Protein AF-A0A927B9T6-F1 (afdb_monomer_lite)

pLDDT: mean 85.27, std 19.71, range [35.78, 98.62]

Radius of gyration: 19.84 Å; chains: 1; bounding box: 40×40×75 Å

Organism: NCBI:txid2771359

Foldseek 3Di:
DDDDPPDPVVVVVPQPPVNVVLVVLLVVLVVCVVVCLPPCCVVPVNPPPDDFDWAKFWFDPPFDPVLVVVLCVVQVWDWDDKDDSDPPDPWIWTWTAHPVRQKIKIWICHPSLNTTMIIITGPCRVVVVVSCCVRTPTDDLVRLLVQCVPDDDLVSNLNSLLSLLRNPLADDPSSVVSLVVQCPDPDLSSVQSSLVSCLSNVYVVSLVVLVCQLVPPPDNVSNVSSVVSNVSVVVVVD

Structure (mmCIF, N/CA/C/O backbone):
data_AF-A0A927B9T6-F1
#
_entry.id   AF-A0A927B9T6-F1
#
loop_
_atom_site.group_PDB
_atom_site.id
_atom_site.type_symbol
_atom_site.label_atom_id
_atom_site.label_alt_id
_atom_site.label_comp_id
_atom_site.label_asym_id
_atom_site.label_entity_id
_atom_site.label_seq_id
_atom_site.pdbx_PDB_ins_code
_atom_site.Cartn_x
_atom_site.Cartn_y
_atom_site.Cartn_z
_atom_site.occupancy
_atom_site.B_iso_or_equiv
_atom_site.auth_seq_id
_atom_site.auth_comp_id
_atom_site.auth_asym_id
_atom_site.auth_atom_id
_atom_site.pdbx_PDB_model_num
ATOM 1 N N . MET A 1 1 ? 12.227 -11.970 -51.506 1.00 46.97 1 MET A N 1
ATOM 2 C CA . MET A 1 1 ? 11.040 -11.317 -50.922 1.00 46.97 1 MET A CA 1
ATOM 3 C C . MET A 1 1 ? 11.343 -11.113 -49.453 1.00 46.97 1 MET A C 1
ATOM 5 O O . MET A 1 1 ? 11.317 -12.070 -48.696 1.00 46.97 1 MET A O 1
ATOM 9 N N . THR A 1 2 ? 11.798 -9.917 -49.101 1.00 42.06 2 THR A N 1
ATOM 10 C CA . THR A 1 2 ? 11.974 -9.474 -47.713 1.00 42.06 2 THR A CA 1
ATOM 11 C C . THR A 1 2 ? 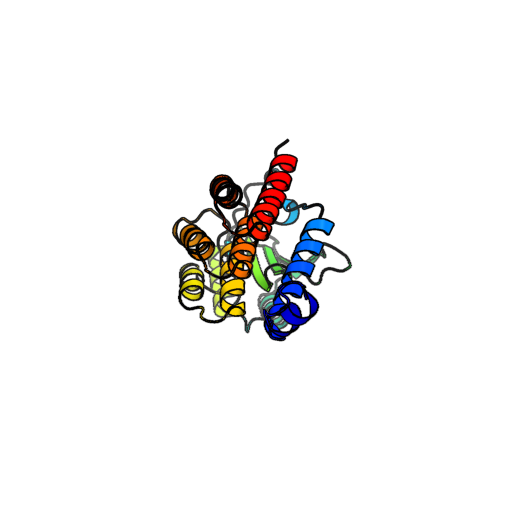10.592 -9.150 -47.141 1.00 42.06 2 THR A C 1
ATOM 13 O O . THR A 1 2 ? 9.824 -8.502 -47.854 1.00 42.06 2 THR A O 1
ATOM 16 N N . PRO A 1 3 ? 10.235 -9.615 -45.930 1.00 46.38 3 PRO A N 1
ATOM 17 C CA . PRO A 1 3 ? 8.977 -9.229 -45.307 1.00 46.38 3 PRO A CA 1
ATOM 18 C C . PRO A 1 3 ? 9.011 -7.734 -44.998 1.00 46.38 3 PRO A C 1
ATOM 20 O O . PRO A 1 3 ? 10.027 -7.214 -44.535 1.00 46.38 3 PRO A O 1
ATOM 23 N N . ASP A 1 4 ? 7.902 -7.075 -45.302 1.00 48.81 4 ASP A N 1
ATOM 24 C CA . ASP A 1 4 ? 7.650 -5.663 -45.054 1.00 48.81 4 ASP A CA 1
ATOM 25 C C . ASP A 1 4 ? 7.606 -5.431 -43.532 1.00 48.81 4 ASP A C 1
ATOM 27 O O . ASP A 1 4 ? 6.761 -6.002 -42.844 1.00 48.81 4 ASP A O 1
ATOM 31 N N . GLN A 1 5 ? 8.575 -4.690 -42.980 1.00 48.94 5 GLN A N 1
ATOM 32 C CA . GLN A 1 5 ? 8.746 -4.519 -41.526 1.00 48.94 5 GLN A CA 1
ATOM 33 C C . GLN A 1 5 ? 7.932 -3.357 -40.930 1.00 48.94 5 GLN A C 1
ATOM 35 O O . GLN A 1 5 ? 8.015 -3.126 -39.727 1.00 48.94 5 GLN A O 1
ATOM 40 N N . ASP A 1 6 ? 7.102 -2.677 -41.723 1.00 50.59 6 ASP A N 1
ATOM 41 C CA . ASP A 1 6 ? 6.426 -1.434 -41.322 1.00 50.59 6 ASP A CA 1
ATOM 42 C C . ASP A 1 6 ? 4.897 -1.562 -41.175 1.00 50.59 6 ASP A C 1
ATOM 44 O O . ASP A 1 6 ? 4.170 -0.584 -41.354 1.00 50.59 6 ASP A O 1
ATOM 48 N N . ASN A 1 7 ? 4.370 -2.742 -40.816 1.00 55.31 7 ASN A N 1
ATOM 49 C CA . ASN A 1 7 ? 2.942 -2.892 -40.507 1.00 55.31 7 ASN A CA 1
ATOM 50 C C . ASN A 1 7 ? 2.655 -2.933 -38.985 1.00 55.31 7 ASN A C 1
ATOM 52 O O . ASN A 1 7 ? 2.599 -4.016 -38.393 1.00 55.31 7 ASN A O 1
ATOM 56 N N . PRO A 1 8 ? 2.397 -1.783 -38.329 1.00 50.09 8 PRO A N 1
ATOM 57 C CA . PRO A 1 8 ? 2.064 -1.727 -36.902 1.00 50.09 8 PRO A CA 1
ATOM 58 C C . PRO A 1 8 ? 0.759 -2.454 -36.528 1.00 50.09 8 PRO A C 1
ATOM 60 O O . PRO A 1 8 ? 0.539 -2.730 -35.350 1.00 50.09 8 PRO A O 1
ATOM 63 N N . SER A 1 9 ? -0.091 -2.820 -37.498 1.00 51.53 9 SER A N 1
ATOM 64 C CA . SER A 1 9 ? -1.321 -3.582 -37.228 1.00 51.53 9 SER A CA 1
ATOM 65 C C . SER A 1 9 ? -1.087 -5.079 -36.977 1.00 51.53 9 SER A C 1
ATOM 67 O O . SER A 1 9 ? -1.881 -5.699 -36.273 1.00 51.53 9 SER A O 1
ATOM 69 N N . GLU A 1 10 ? 0.026 -5.656 -37.450 1.00 45.62 10 GLU A N 1
ATOM 70 C CA . GLU A 1 10 ? 0.377 -7.061 -37.175 1.00 45.62 10 GLU A CA 1
ATOM 71 C C . GLU A 1 10 ? 1.095 -7.242 -35.830 1.00 45.62 10 GLU A C 1
ATOM 73 O O . GLU A 1 10 ? 0.925 -8.272 -35.178 1.00 45.62 10 GLU A O 1
ATOM 78 N N . GLN A 1 11 ? 1.825 -6.230 -35.346 1.00 49.50 11 GLN A N 1
ATOM 79 C CA . GLN A 1 11 ? 2.469 -6.288 -34.025 1.00 49.50 11 GLN A CA 1
ATOM 80 C C . GLN A 1 11 ? 1.452 -6.243 -32.870 1.00 49.50 11 GLN A C 1
ATOM 82 O O . GLN A 1 11 ? 1.693 -6.826 -31.814 1.00 49.50 11 GLN A O 1
ATOM 87 N N . ALA A 1 12 ? 0.278 -5.639 -33.085 1.00 48.16 12 ALA A N 1
ATOM 88 C CA . ALA A 1 12 ? -0.818 -5.632 -32.114 1.00 48.16 12 ALA A CA 1
ATOM 89 C C . ALA A 1 12 ? -1.500 -7.008 -31.945 1.00 48.16 12 ALA A C 1
ATOM 91 O O . ALA A 1 12 ? -2.113 -7.260 -30.913 1.00 48.16 12 ALA A O 1
ATOM 92 N N . SER A 1 13 ? -1.366 -7.918 -32.919 1.00 48.66 13 SER A N 1
ATOM 93 C CA . SER A 1 13 ? -1.982 -9.256 -32.886 1.00 48.66 13 SER A CA 1
ATOM 94 C C . SER A 1 13 ? -1.212 -10.281 -32.035 1.00 48.66 13 SER A C 1
ATOM 96 O O . SER A 1 13 ? -1.707 -11.391 -31.838 1.00 48.66 13 SER A O 1
ATOM 98 N N . LEU A 1 14 ? -0.006 -9.949 -31.559 1.00 47.56 14 LEU A N 1
ATOM 99 C CA . LEU A 1 14 ? 0.854 -10.849 -30.771 1.00 47.56 14 LEU A CA 1
ATOM 100 C C . LEU A 1 14 ? 0.797 -10.594 -29.260 1.00 47.56 14 LEU A C 1
ATOM 102 O O . LEU A 1 14 ? 1.370 -11.358 -28.484 1.00 47.56 14 LEU A O 1
ATOM 106 N N . LEU A 1 15 ? 0.098 -9.546 -28.829 1.00 49.38 15 LEU A N 1
ATOM 107 C CA . LEU A 1 15 ? -0.173 -9.304 -27.420 1.00 49.38 15 LEU A CA 1
ATOM 108 C C . LEU A 1 15 ? -1.454 -10.063 -27.066 1.00 49.38 15 LEU A C 1
ATOM 110 O O . LEU A 1 15 ? -2.537 -9.710 -27.527 1.00 49.38 15 LEU A O 1
ATOM 114 N N . GLY A 1 16 ? -1.323 -11.144 -26.291 1.00 66.00 16 GLY A N 1
ATOM 115 C CA . GLY A 1 16 ? -2.477 -11.879 -25.767 1.00 66.00 16 GLY A CA 1
ATOM 116 C C . GLY A 1 16 ? -3.446 -10.942 -25.038 1.00 66.00 16 GLY A C 1
ATOM 117 O O . GLY A 1 16 ? -3.040 -9.885 -24.549 1.00 66.00 16 GLY A O 1
ATOM 118 N N . SER A 1 17 ? -4.723 -11.328 -24.954 1.00 63.56 17 SER A N 1
ATOM 119 C CA . SER A 1 17 ? -5.794 -10.569 -24.279 1.00 63.56 17 SER A CA 1
ATOM 120 C C . SER A 1 17 ? -5.387 -10.022 -22.906 1.00 63.56 17 SER A C 1
ATOM 122 O O . SER A 1 17 ? -5.792 -8.925 -22.526 1.00 63.56 17 SER A O 1
ATOM 124 N N . ASP A 1 18 ? -4.527 -10.752 -22.204 1.00 56.94 18 ASP A N 1
ATOM 125 C CA . ASP A 1 18 ? -4.072 -10.431 -20.855 1.00 56.94 18 ASP A CA 1
ATOM 126 C C . ASP A 1 18 ? -3.093 -9.246 -20.843 1.00 56.94 18 ASP A C 1
ATOM 128 O O . ASP A 1 18 ? -3.179 -8.373 -19.983 1.00 56.94 18 ASP A O 1
ATOM 132 N N . ALA A 1 19 ? -2.226 -9.127 -21.854 1.00 55.94 19 ALA A N 1
ATOM 133 C CA . ALA A 1 19 ? -1.296 -8.002 -21.973 1.00 55.94 19 ALA A CA 1
ATOM 134 C C . ALA A 1 19 ? -2.026 -6.679 -22.263 1.00 55.94 19 ALA A C 1
ATOM 136 O O . ALA A 1 19 ? -1.637 -5.628 -21.752 1.00 55.94 19 ALA A O 1
ATOM 137 N N . LEU A 1 20 ? -3.112 -6.732 -23.042 1.00 62.06 20 LEU A N 1
ATOM 138 C CA . LEU A 1 20 ? -3.980 -5.582 -23.307 1.00 62.06 20 LEU A CA 1
ATOM 139 C C . LEU A 1 20 ? -4.732 -5.136 -22.047 1.00 62.06 20 LEU A C 1
ATOM 141 O O . LEU A 1 20 ? -4.758 -3.942 -21.759 1.00 62.06 20 LEU A O 1
ATOM 145 N N . ALA A 1 21 ? -5.270 -6.074 -21.262 1.00 63.19 21 ALA A N 1
ATOM 146 C CA . ALA A 1 21 ? -5.943 -5.762 -20.001 1.00 63.19 21 ALA A CA 1
ATOM 147 C C . ALA A 1 21 ? -4.984 -5.141 -18.969 1.00 63.19 21 ALA A C 1
ATOM 149 O O . ALA A 1 21 ? -5.335 -4.177 -18.288 1.00 63.19 21 ALA A O 1
ATOM 150 N N . VAL A 1 22 ? -3.749 -5.643 -18.881 1.00 57.53 22 VAL A N 1
ATOM 151 C CA . VAL A 1 22 ? -2.689 -5.060 -18.043 1.00 57.53 22 VAL A CA 1
ATOM 152 C C . VAL A 1 22 ? -2.320 -3.658 -18.522 1.00 57.53 22 VAL A C 1
ATOM 154 O O . VAL A 1 22 ? -2.226 -2.732 -17.718 1.00 57.53 22 VAL A O 1
ATOM 157 N N . GLN A 1 23 ? -2.138 -3.469 -19.830 1.00 60.81 23 GLN A N 1
ATOM 158 C CA . GLN A 1 23 ? -1.833 -2.159 -20.395 1.00 60.81 23 GLN A CA 1
ATOM 159 C C . GLN A 1 23 ? -2.968 -1.162 -20.140 1.00 60.81 23 GLN A C 1
ATOM 161 O O . GLN A 1 23 ? -2.690 -0.017 -19.798 1.00 60.81 23 GLN A O 1
ATOM 166 N N . GLU A 1 24 ? -4.227 -1.581 -20.245 1.00 66.06 24 GLU A N 1
ATOM 167 C CA . GLU A 1 24 ? -5.389 -0.754 -19.925 1.00 66.06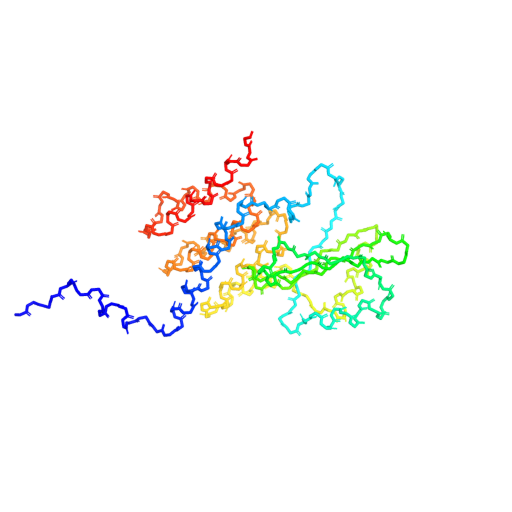 24 GLU A CA 1
ATOM 168 C C . GLU A 1 24 ? -5.456 -0.422 -18.428 1.00 66.06 24 GLU A C 1
ATOM 170 O O . GLU A 1 24 ? -5.638 0.741 -18.081 1.00 66.06 24 GLU A O 1
ATOM 175 N N . LYS A 1 25 ? -5.210 -1.387 -17.528 1.00 62.25 25 LYS A N 1
ATOM 176 C CA . LYS A 1 25 ? -5.080 -1.127 -16.080 1.00 62.25 25 LYS A CA 1
ATOM 177 C C . LYS A 1 25 ? -3.973 -0.110 -15.792 1.00 62.25 25 LYS A C 1
ATOM 179 O O . LYS A 1 25 ? -4.194 0.817 -15.019 1.00 62.25 25 LYS A O 1
ATOM 184 N N . LEU A 1 26 ? -2.814 -0.237 -16.441 1.00 54.50 26 LEU A N 1
ATOM 185 C CA . LEU A 1 26 ? -1.701 0.703 -16.300 1.00 54.50 26 LEU A CA 1
ATOM 186 C C . LEU A 1 26 ? -2.035 2.079 -16.886 1.00 54.50 26 LEU A C 1
ATOM 188 O O . LEU A 1 26 ? -1.707 3.082 -16.270 1.00 54.50 26 LEU A O 1
ATOM 192 N N . GLN A 1 27 ? -2.709 2.161 -18.036 1.00 63.12 27 GLN A N 1
ATOM 193 C CA . GLN A 1 27 ? -3.146 3.436 -18.619 1.00 63.12 27 GLN A CA 1
ATOM 194 C C . GLN A 1 27 ? -4.231 4.108 -17.777 1.00 63.12 27 GLN A C 1
ATOM 196 O O . GLN A 1 27 ? -4.164 5.314 -17.565 1.00 63.12 27 GLN A O 1
ATOM 201 N N . ASN A 1 28 ? -5.175 3.344 -17.231 1.00 61.91 28 ASN A N 1
ATOM 202 C CA . ASN A 1 28 ? -6.171 3.845 -16.289 1.00 61.91 28 ASN A CA 1
ATOM 203 C C . ASN A 1 28 ? -5.502 4.318 -15.002 1.00 61.91 28 ASN A C 1
ATOM 205 O O . ASN A 1 28 ? -5.816 5.401 -14.524 1.00 61.91 28 ASN A O 1
ATOM 209 N N . ALA A 1 29 ? -4.521 3.580 -14.481 1.00 54.78 29 ALA A N 1
ATOM 210 C CA . ALA A 1 29 ? -3.741 4.029 -13.339 1.00 54.78 29 ALA A CA 1
ATOM 211 C C . ALA A 1 29 ? -2.954 5.309 -13.664 1.00 54.78 29 ALA A C 1
ATOM 213 O O . ALA A 1 29 ? -2.988 6.256 -12.888 1.00 54.78 29 ALA A O 1
ATOM 214 N N . LEU A 1 30 ? -2.317 5.397 -14.837 1.00 53.38 30 LEU A N 1
ATOM 215 C CA . LEU A 1 30 ? -1.630 6.598 -15.323 1.00 53.38 30 LEU A CA 1
ATOM 216 C C . LEU A 1 30 ? -2.573 7.793 -15.461 1.00 53.38 30 LEU A C 1
ATOM 218 O O . LEU A 1 30 ? -2.193 8.912 -15.123 1.00 53.38 30 LEU A O 1
ATOM 222 N N . GLN A 1 31 ? -3.782 7.569 -15.969 1.00 55.22 31 GLN A N 1
ATOM 223 C CA . GLN A 1 31 ? -4.798 8.598 -16.123 1.00 55.22 31 GLN A CA 1
ATOM 224 C C . GLN A 1 31 ? -5.312 9.051 -14.755 1.00 55.22 31 GLN A C 1
ATOM 226 O O . GLN A 1 31 ? -5.326 10.247 -14.501 1.00 55.22 31 GLN A O 1
ATOM 231 N N . VAL A 1 32 ? -5.565 8.122 -13.827 1.00 54.00 32 VAL A N 1
ATOM 232 C CA . VAL A 1 32 ? -5.850 8.426 -12.417 1.00 54.00 32 VAL A CA 1
ATOM 233 C C . VAL A 1 32 ? -4.716 9.245 -11.801 1.00 54.00 32 VAL A C 1
ATOM 235 O O . VAL A 1 32 ? -4.993 10.243 -11.153 1.00 54.00 32 VAL A O 1
ATOM 238 N N . PHE A 1 33 ? -3.448 8.905 -12.051 1.00 50.75 33 PHE A N 1
ATOM 239 C CA . PHE A 1 33 ? -2.289 9.674 -11.580 1.00 50.75 33 PHE A CA 1
ATOM 240 C C . PHE A 1 33 ? -2.215 11.088 -12.181 1.00 50.75 33 PHE A C 1
ATOM 242 O O . PHE A 1 33 ? -1.862 12.033 -11.475 1.00 50.75 33 PHE A O 1
ATOM 249 N N . LYS A 1 34 ? -2.544 11.253 -13.468 1.00 50.78 34 LYS A N 1
ATOM 250 C CA . LYS A 1 34 ? -2.592 12.561 -14.144 1.00 50.78 34 LYS A CA 1
ATOM 251 C C . LYS A 1 34 ? -3.753 13.418 -13.633 1.00 50.78 34 LYS A C 1
ATOM 253 O O . LYS A 1 34 ? -3.537 14.580 -13.290 1.00 50.78 34 LYS A O 1
ATOM 258 N N . ASP A 1 35 ? -4.944 12.834 -13.535 1.00 47.75 35 ASP A N 1
ATOM 259 C CA . ASP A 1 35 ? -6.169 13.481 -13.049 1.00 47.75 35 ASP A CA 1
ATOM 260 C C . ASP A 1 35 ? -6.089 13.793 -11.551 1.00 47.75 35 ASP A C 1
ATOM 262 O O . ASP A 1 35 ? -6.706 14.739 -11.065 1.00 47.75 35 ASP A O 1
ATOM 266 N N . TRP A 1 36 ? -5.248 13.060 -10.821 1.00 47.50 36 TRP A N 1
ATOM 267 C CA . TRP A 1 36 ? -4.988 13.271 -9.403 1.00 47.50 36 TRP A CA 1
ATOM 268 C C . TRP A 1 36 ? -4.269 14.572 -9.050 1.00 47.50 36 TRP A C 1
ATOM 270 O O . TRP A 1 36 ? -4.213 14.878 -7.856 1.00 47.50 36 TRP A O 1
ATOM 280 N N . GLY A 1 37 ? -3.682 15.320 -10.000 1.00 41.16 37 GLY A N 1
ATOM 281 C CA . GLY A 1 37 ? -2.930 16.552 -9.688 1.00 41.16 37 GLY A CA 1
ATOM 282 C C . GLY A 1 37 ? -1.984 16.374 -8.489 1.00 41.16 37 GLY A C 1
ATOM 283 O O . GLY A 1 37 ? -1.925 17.224 -7.605 1.00 41.16 37 GLY A O 1
ATOM 284 N N . VAL A 1 38 ? -1.365 15.189 -8.413 1.00 42.88 38 VAL A N 1
ATOM 285 C CA . VAL A 1 38 ? -1.240 14.353 -7.209 1.00 42.88 38 VAL A CA 1
ATOM 286 C C . VAL A 1 38 ? -1.191 15.144 -5.893 1.00 42.88 38 VAL A C 1
ATOM 288 O O . VAL A 1 38 ? -0.178 15.760 -5.556 1.00 42.88 38 VAL A O 1
ATOM 291 N N . ASN A 1 39 ? -2.245 15.024 -5.084 1.00 36.62 39 ASN A N 1
ATOM 292 C CA . ASN A 1 39 ? -2.274 15.417 -3.675 1.00 36.62 39 ASN A CA 1
ATOM 293 C C . ASN A 1 39 ? -2.113 14.167 -2.778 1.00 36.62 39 ASN A C 1
ATOM 295 O O . ASN A 1 39 ? -3.067 13.702 -2.159 1.00 36.62 39 ASN A O 1
ATOM 299 N N . THR A 1 40 ? -0.904 13.588 -2.671 1.00 40.31 40 THR A N 1
ATOM 300 C CA . THR A 1 40 ? -0.641 12.498 -1.696 1.00 40.31 40 THR A CA 1
ATOM 301 C C . THR A 1 40 ? -0.655 12.996 -0.247 1.00 40.31 40 THR A C 1
ATOM 303 O O . THR A 1 40 ? -0.474 12.194 0.667 1.00 40.31 40 THR A O 1
ATOM 306 N N . ALA A 1 41 ? -0.892 14.292 -0.001 1.00 37.47 41 ALA A N 1
ATOM 307 C CA . ALA A 1 41 ? -1.072 14.830 1.346 1.00 37.47 41 ALA A CA 1
ATOM 308 C C . ALA A 1 41 ? -2.300 14.245 2.069 1.00 37.47 41 ALA A C 1
ATOM 310 O O . ALA A 1 41 ? -2.443 14.443 3.271 1.00 37.47 41 ALA A O 1
ATOM 311 N N . HIS A 1 42 ? -3.177 13.520 1.364 1.00 42.38 42 HIS A N 1
ATOM 312 C CA . HIS A 1 42 ? -4.279 12.799 1.998 1.00 42.38 42 HIS A CA 1
ATOM 313 C C . HIS A 1 42 ? -3.880 11.449 2.603 1.00 42.38 42 HIS A C 1
ATOM 315 O O . HIS A 1 42 ? -4.595 10.980 3.480 1.00 42.38 42 HIS A O 1
ATOM 321 N N . PHE A 1 43 ? -2.750 10.847 2.204 1.00 46.12 43 PHE A N 1
ATOM 322 C CA . PHE A 1 43 ? -2.288 9.581 2.796 1.00 46.12 43 PHE A CA 1
ATOM 323 C C . PHE A 1 43 ? -0.873 9.630 3.391 1.00 46.12 43 PHE A C 1
ATOM 325 O O . PHE A 1 43 ? -0.503 8.776 4.194 1.00 46.12 43 PHE A O 1
ATOM 332 N N . GLN A 1 44 ? -0.084 10.665 3.095 1.00 43.28 44 GLN A N 1
ATOM 333 C CA . GLN A 1 44 ? 0.962 11.040 4.036 1.00 43.28 44 GLN A CA 1
ATOM 334 C C . GLN A 1 44 ? 0.264 11.676 5.241 1.00 43.28 44 GLN A C 1
ATOM 336 O O . GLN A 1 44 ? -0.401 12.696 5.046 1.00 43.28 44 GLN A O 1
ATOM 341 N N . PRO A 1 45 ? 0.363 11.105 6.460 1.00 41.84 45 PRO A N 1
ATOM 342 C CA . PRO A 1 45 ? -0.152 11.772 7.647 1.00 41.84 45 PRO A CA 1
ATOM 343 C C . PRO A 1 45 ? 0.383 13.200 7.630 1.00 41.84 45 PRO A C 1
ATOM 345 O O . PRO A 1 45 ? 1.595 13.406 7.572 1.00 41.84 45 PRO A O 1
ATOM 348 N N . ASN A 1 46 ? -0.527 14.174 7.561 1.00 38.00 46 ASN A N 1
ATOM 349 C CA . ASN A 1 46 ? -0.170 15.572 7.378 1.00 38.00 46 ASN A CA 1
ATOM 350 C C . ASN A 1 46 ? 0.885 15.947 8.437 1.00 38.00 46 ASN A C 1
ATOM 352 O O . ASN A 1 46 ? 0.567 15.936 9.630 1.00 38.00 46 ASN A O 1
ATOM 356 N N . PRO A 1 47 ? 2.126 16.295 8.045 1.00 38.22 47 PRO A N 1
ATOM 357 C CA . PRO A 1 47 ? 3.215 16.506 8.997 1.00 38.22 47 PRO A CA 1
ATOM 358 C C . PRO A 1 47 ? 2.945 17.682 9.948 1.00 38.22 47 PRO A C 1
ATOM 360 O O . PRO A 1 47 ? 3.605 17.811 10.978 1.00 38.22 47 PRO A O 1
ATOM 363 N N . LYS A 1 48 ? 1.959 18.537 9.633 1.00 35.78 48 LYS A N 1
ATOM 364 C CA . LYS A 1 48 ? 1.544 19.675 10.465 1.00 35.78 48 LYS A CA 1
ATOM 365 C C . LYS A 1 48 ? 0.507 19.317 11.533 1.00 35.78 48 LYS A C 1
ATOM 367 O O . LYS A 1 48 ? 0.332 20.091 12.471 1.00 35.78 48 LYS A O 1
ATOM 372 N N . THR A 1 49 ? -0.151 18.162 11.451 1.00 39.12 49 THR A N 1
ATOM 373 C CA . THR A 1 49 ? -1.072 17.682 12.488 1.00 39.12 49 THR A CA 1
ATOM 374 C C . THR A 1 49 ? -0.439 16.500 13.206 1.00 39.12 49 THR A C 1
ATOM 376 O O . THR A 1 49 ? -0.639 15.373 12.788 1.00 39.12 49 THR A O 1
ATOM 379 N N . SER A 1 50 ? 0.314 16.778 14.279 1.00 38.53 50 SER A N 1
ATOM 380 C CA . SER A 1 50 ? 0.620 15.853 15.385 1.00 38.53 50 SER A CA 1
ATOM 381 C C . SER A 1 50 ? 1.062 14.430 14.997 1.00 38.53 50 SER A C 1
ATOM 383 O O . SER A 1 50 ? 0.217 13.635 14.618 1.00 38.53 50 SER A O 1
ATOM 385 N N . LYS A 1 51 ? 2.343 14.101 15.239 1.00 46.81 51 LYS A N 1
ATOM 386 C CA . LYS A 1 51 ? 2.949 12.883 15.860 1.00 46.81 51 LYS A CA 1
ATOM 387 C C . LYS A 1 51 ? 2.091 11.637 16.228 1.00 46.81 51 LYS A C 1
ATOM 389 O O . LYS A 1 51 ? 2.491 10.870 17.098 1.00 46.81 51 LYS A O 1
ATOM 394 N N . ALA A 1 52 ? 0.936 11.386 15.636 1.00 53.94 52 ALA A N 1
ATOM 395 C CA . ALA A 1 52 ? 0.145 10.198 15.883 1.00 53.94 52 ALA A CA 1
ATOM 396 C C . ALA A 1 52 ? 0.797 9.067 15.091 1.00 53.94 52 ALA A C 1
ATOM 398 O O . ALA A 1 52 ? 0.521 8.876 13.909 1.00 53.94 52 ALA A O 1
ATOM 399 N N . SER A 1 53 ? 1.724 8.374 15.750 1.00 82.81 53 SER A N 1
ATOM 400 C CA . SER A 1 53 ? 2.208 7.070 15.319 1.00 82.81 53 SER A CA 1
ATOM 401 C C . SER A 1 53 ? 1.006 6.153 15.106 1.00 82.81 53 SER A C 1
ATOM 403 O O . SER A 1 53 ? 0.117 6.082 15.962 1.00 82.81 53 SER A O 1
ATOM 405 N N . GLY A 1 54 ? 0.972 5.480 13.967 1.00 92.12 54 GLY A N 1
ATOM 406 C CA . GLY A 1 54 ? -0.004 4.448 13.678 1.00 92.12 54 GLY A CA 1
ATOM 407 C C . GLY A 1 54 ? 0.652 3.343 12.873 1.00 92.12 54 GLY A C 1
ATOM 408 O O . GLY A 1 54 ? 1.687 3.576 12.250 1.00 92.12 54 GLY A O 1
ATOM 409 N N . GLU A 1 55 ? 0.028 2.178 12.894 1.00 95.75 55 GLU A N 1
ATOM 410 C CA . GLU A 1 55 ? 0.492 0.982 12.199 1.00 95.75 55 GLU A CA 1
ATOM 411 C C . GLU A 1 55 ? -0.429 0.687 11.019 1.00 95.75 55 GLU A C 1
ATOM 413 O O . GLU A 1 55 ? -1.634 0.966 11.070 1.00 95.75 55 GLU A O 1
ATOM 418 N N . ILE A 1 56 ? 0.158 0.160 9.946 1.00 97.06 56 ILE A N 1
ATOM 419 C CA . ILE A 1 56 ? -0.575 -0.316 8.775 1.00 97.06 56 ILE A CA 1
ATOM 420 C C . ILE A 1 56 ? -0.707 -1.832 8.879 1.00 97.06 56 ILE A C 1
ATOM 422 O O . ILE A 1 56 ? 0.274 -2.514 9.152 1.00 97.06 56 ILE A O 1
ATOM 426 N N . LEU A 1 57 ? -1.912 -2.343 8.635 1.00 98.12 57 LEU A N 1
ATOM 427 C CA . LEU A 1 57 ? -2.175 -3.770 8.463 1.00 98.12 57 LEU A CA 1
ATOM 428 C C . LEU A 1 57 ? -2.683 -4.006 7.046 1.00 98.12 57 LEU A C 1
ATOM 430 O O . LEU A 1 57 ? -3.773 -3.540 6.711 1.00 98.12 57 LEU A O 1
ATOM 434 N N . VAL A 1 58 ? -1.909 -4.709 6.222 1.00 98.25 58 VAL A N 1
ATOM 435 C CA . VAL A 1 58 ? -2.352 -5.123 4.885 1.00 98.25 58 VAL A CA 1
ATOM 436 C C . VAL A 1 58 ? -3.210 -6.367 5.045 1.00 98.25 58 VAL A C 1
ATOM 438 O O . VAL A 1 58 ? -2.715 -7.388 5.506 1.00 98.25 58 VAL A O 1
ATOM 441 N N . LEU A 1 59 ? -4.493 -6.274 4.708 1.00 98.44 59 LEU A N 1
ATOM 442 C CA . LEU A 1 59 ? -5.418 -7.390 4.877 1.00 98.44 59 LEU A CA 1
ATOM 443 C C . LEU A 1 59 ? -5.149 -8.470 3.824 1.00 98.44 59 LEU A C 1
ATOM 445 O O . LEU A 1 59 ? -4.724 -8.164 2.704 1.00 98.44 59 LEU A O 1
ATOM 449 N N . GLU A 1 60 ? -5.406 -9.723 4.190 1.00 98.00 60 GLU A N 1
ATOM 450 C CA . GLU A 1 60 ? -5.378 -10.834 3.239 1.00 98.00 60 GLU A CA 1
ATOM 451 C C . GLU A 1 60 ? -6.461 -10.673 2.158 1.00 98.00 60 GLU A C 1
ATOM 453 O O . GLU A 1 60 ? -7.458 -9.972 2.338 1.00 98.00 60 GLU A O 1
ATOM 458 N N . GLU A 1 61 ? -6.245 -11.294 0.996 1.00 95.38 61 GLU A N 1
ATOM 459 C CA . GLU A 1 61 ? -7.085 -11.109 -0.200 1.00 95.38 61 GLU A CA 1
ATOM 460 C C . GLU A 1 61 ? -8.546 -11.542 -0.027 1.00 95.38 61 GLU A C 1
ATOM 462 O O . GLU A 1 61 ? -9.428 -11.026 -0.716 1.00 95.38 61 GLU A O 1
ATOM 467 N N . ASP A 1 62 ? -8.807 -12.493 0.865 1.00 96.69 62 ASP A N 1
ATOM 468 C CA . ASP A 1 62 ? -10.145 -12.998 1.163 1.00 96.69 62 ASP A CA 1
ATOM 469 C C . ASP A 1 62 ? -10.896 -12.137 2.191 1.00 96.69 62 ASP A C 1
ATOM 471 O O . ASP A 1 62 ? -12.089 -12.354 2.413 1.00 96.69 62 ASP A O 1
ATOM 475 N N . ILE A 1 63 ? -10.237 -11.130 2.776 1.00 97.81 63 ILE A N 1
ATOM 476 C CA . ILE A 1 63 ? -10.822 -10.243 3.779 1.00 97.81 63 ILE A CA 1
ATOM 477 C C . ILE A 1 63 ? -11.403 -8.994 3.121 1.00 97.81 63 ILE A C 1
ATOM 479 O O . ILE A 1 63 ? -10.700 -8.067 2.714 1.00 97.81 63 ILE A O 1
ATOM 483 N N . GLY A 1 64 ? -12.735 -8.947 3.066 1.00 95.81 64 GLY A N 1
ATOM 484 C CA . GLY A 1 64 ? -13.480 -7.852 2.459 1.00 95.81 64 GLY A CA 1
ATOM 485 C C . GLY A 1 64 ? -14.006 -6.812 3.450 1.00 95.81 64 GLY A C 1
ATOM 486 O O . GLY A 1 64 ? -13.918 -6.934 4.676 1.00 95.81 64 GLY A O 1
ATOM 487 N N . TYR A 1 65 ? -14.649 -5.781 2.898 1.00 97.38 65 TYR A N 1
ATOM 488 C CA . TYR A 1 65 ? -15.317 -4.732 3.674 1.00 97.38 65 TYR A CA 1
ATOM 489 C C . TYR A 1 65 ? -16.377 -5.290 4.635 1.00 97.38 65 TYR A C 1
ATOM 491 O O . TYR A 1 65 ? -16.484 -4.843 5.776 1.00 97.38 65 TYR A O 1
ATOM 499 N N . GLU A 1 66 ? -17.148 -6.294 4.211 1.00 98.12 66 GLU A N 1
ATOM 500 C CA . GLU A 1 66 ? -18.180 -6.898 5.059 1.00 98.12 66 GLU A CA 1
ATOM 501 C C . GLU A 1 66 ? -17.597 -7.562 6.311 1.00 98.12 66 GLU A C 1
ATOM 503 O O . GLU A 1 66 ? -18.203 -7.492 7.383 1.00 98.12 66 GLU A O 1
ATOM 508 N N . ASP A 1 67 ? -16.422 -8.179 6.200 1.00 98.25 67 ASP A N 1
ATOM 509 C CA . ASP A 1 67 ? -15.749 -8.826 7.326 1.00 98.25 67 ASP A CA 1
ATOM 510 C C . ASP A 1 67 ? -15.221 -7.787 8.305 1.00 98.25 67 ASP A C 1
ATOM 512 O O . ASP A 1 67 ? -15.464 -7.894 9.512 1.00 98.25 67 ASP A O 1
ATOM 516 N N . PHE A 1 68 ? -14.633 -6.706 7.784 1.00 98.12 68 PHE A N 1
ATOM 517 C CA . PHE A 1 68 ? -14.278 -5.548 8.595 1.00 98.12 68 PHE A CA 1
ATOM 518 C C . PHE A 1 68 ? -15.491 -4.988 9.354 1.00 98.12 68 PHE A C 1
ATOM 520 O O . PHE A 1 68 ? -15.404 -4.772 10.563 1.00 98.12 68 PHE A O 1
ATOM 527 N N . ILE A 1 69 ? -16.643 -4.810 8.696 1.00 98.19 69 ILE A N 1
ATOM 528 C CA . ILE A 1 69 ? -17.857 -4.281 9.335 1.00 98.19 69 ILE A CA 1
ATOM 529 C C . ILE A 1 69 ? -18.362 -5.193 10.452 1.00 98.19 69 ILE A C 1
ATOM 531 O O . ILE A 1 69 ? -18.695 -4.699 11.532 1.00 98.19 69 ILE A O 1
ATOM 535 N N . LYS A 1 70 ? -18.389 -6.513 10.231 1.00 97.88 70 LYS A N 1
ATOM 536 C CA . LYS A 1 70 ? -18.780 -7.485 11.267 1.00 97.88 70 LYS A CA 1
ATOM 537 C C . LYS A 1 70 ? -17.879 -7.364 12.494 1.00 97.88 70 LYS A C 1
ATOM 539 O O . LYS A 1 70 ? -18.376 -7.338 13.620 1.00 97.88 70 LYS A O 1
ATOM 544 N N . VAL A 1 71 ? -16.566 -7.255 12.285 1.00 97.44 71 VAL A N 1
ATOM 545 C CA . VAL A 1 71 ? -15.595 -7.102 13.375 1.00 97.44 71 VAL A CA 1
ATOM 546 C C . VAL A 1 71 ? -15.770 -5.758 14.074 1.00 97.44 71 VAL A C 1
ATOM 548 O O . VAL A 1 71 ? -15.881 -5.733 15.297 1.00 97.44 71 VAL A O 1
ATOM 551 N N . ALA A 1 72 ? -15.883 -4.662 13.326 1.00 97.25 72 ALA A N 1
ATOM 552 C CA . ALA A 1 72 ? -16.048 -3.326 13.884 1.00 97.25 72 ALA A CA 1
ATOM 553 C C . ALA A 1 72 ? -17.302 -3.214 14.760 1.00 97.25 72 ALA A C 1
ATOM 555 O O . ALA A 1 72 ? -17.233 -2.737 15.893 1.00 97.25 72 ALA A O 1
ATOM 556 N N . GLN A 1 73 ? -18.434 -3.729 14.277 1.00 96.56 73 GLN A N 1
ATOM 557 C CA . GLN A 1 73 ? -19.683 -3.770 15.038 1.00 96.56 73 GLN A CA 1
ATOM 558 C C . GLN A 1 73 ? -19.581 -4.690 16.260 1.00 96.56 73 GLN A C 1
ATOM 560 O O . GLN A 1 73 ? -20.009 -4.308 17.348 1.00 96.56 73 GLN A O 1
ATOM 565 N N . GLY A 1 74 ? -18.976 -5.873 16.110 1.00 96.44 74 GLY A N 1
ATOM 566 C CA . GLY A 1 74 ? -18.764 -6.814 17.213 1.00 96.44 74 GLY A CA 1
ATOM 567 C C . GLY A 1 74 ? -17.854 -6.272 18.321 1.00 96.44 74 GLY A C 1
ATOM 568 O O . GLY A 1 74 ? -17.995 -6.669 19.474 1.00 96.44 74 GLY A O 1
ATOM 569 N N . GLN A 1 75 ? -16.955 -5.343 17.987 1.00 95.38 75 GLN A N 1
ATOM 570 C CA . GLN A 1 75 ? -16.069 -4.650 18.927 1.00 95.38 75 GLN A CA 1
ATOM 571 C C . GLN A 1 75 ? -16.654 -3.332 19.463 1.00 95.38 75 GLN A C 1
ATOM 573 O O . GLN A 1 75 ? -15.999 -2.637 20.240 1.00 95.38 75 GLN A O 1
ATOM 578 N N . GLY A 1 76 ? -17.872 -2.963 19.052 1.00 96.06 76 GLY A N 1
ATOM 579 C CA . GLY A 1 76 ? -18.511 -1.712 19.463 1.00 96.06 76 GLY A CA 1
ATOM 580 C C . GLY A 1 76 ? -17.826 -0.457 18.915 1.00 96.06 76 GLY A C 1
ATOM 581 O O . GLY A 1 76 ? -17.959 0.617 19.501 1.00 96.06 76 GLY A O 1
ATOM 582 N N . TRP A 1 77 ? -17.076 -0.563 17.814 1.00 97.25 77 TRP A N 1
ATOM 583 C CA . TRP A 1 77 ? -16.508 0.610 17.154 1.00 97.25 77 TRP A CA 1
ATOM 584 C C . TRP A 1 77 ? -17.611 1.403 16.458 1.00 97.25 77 TRP A C 1
ATOM 586 O O . TRP A 1 77 ? -18.531 0.851 15.854 1.00 97.25 77 TRP A O 1
ATOM 596 N N . ILE A 1 78 ? -17.504 2.725 16.523 1.00 98.00 78 ILE A N 1
ATOM 597 C CA . ILE A 1 78 ? -18.497 3.650 15.988 1.00 98.00 78 ILE A CA 1
ATOM 598 C C . ILE A 1 78 ? -17.946 4.262 14.705 1.00 98.00 78 ILE A C 1
ATOM 600 O O . ILE A 1 78 ? -16.872 4.873 14.706 1.00 98.00 78 ILE A O 1
ATOM 604 N N . LYS A 1 79 ? -18.698 4.134 13.606 1.00 98.06 79 LYS A N 1
ATOM 605 C CA . LYS A 1 79 ? -18.366 4.819 12.356 1.00 98.06 79 LYS A CA 1
ATOM 606 C C . LYS A 1 79 ? -18.503 6.326 12.534 1.00 98.06 79 LYS A C 1
ATOM 608 O O . LYS A 1 79 ? -19.569 6.825 12.889 1.00 98.06 79 LYS A O 1
ATOM 613 N N . HIS A 1 80 ? -17.440 7.053 12.222 1.00 96.62 80 HIS A N 1
ATOM 614 C CA . HIS A 1 80 ? -17.419 8.508 12.280 1.00 96.62 80 HIS A CA 1
ATOM 615 C C . HIS A 1 80 ? -17.611 9.159 10.924 1.00 96.62 80 HIS A C 1
ATOM 617 O O . HIS A 1 80 ? -18.330 10.154 10.821 1.00 96.62 80 HIS A O 1
ATOM 623 N N . LYS A 1 81 ? -16.921 8.657 9.899 1.00 95.00 81 LYS A N 1
ATOM 624 C CA . LYS A 1 81 ? -16.895 9.316 8.598 1.00 95.00 81 LYS A CA 1
ATOM 625 C C . LYS A 1 81 ? -16.477 8.360 7.495 1.00 95.00 81 LYS A C 1
ATOM 627 O O . LYS A 1 81 ? -15.667 7.473 7.733 1.00 95.00 81 LYS A O 1
ATOM 632 N N . THR A 1 82 ? -16.985 8.618 6.299 1.00 96.25 82 THR A N 1
ATOM 633 C CA . THR A 1 82 ? -16.530 8.010 5.050 1.00 96.25 82 THR A CA 1
ATOM 634 C C . THR A 1 82 ? -15.958 9.121 4.169 1.00 96.25 82 THR A C 1
ATOM 636 O O . THR A 1 82 ? -16.530 10.214 4.101 1.00 96.25 82 THR A O 1
ATOM 639 N N . TYR A 1 83 ? -14.821 8.864 3.537 1.00 93.19 83 TYR A N 1
ATOM 640 C CA . TYR A 1 83 ? -14.135 9.762 2.619 1.00 93.19 83 TYR A CA 1
ATOM 641 C C . TYR A 1 83 ? -14.035 9.108 1.242 1.00 93.19 83 TYR A C 1
ATOM 643 O O . TYR A 1 83 ? -13.591 7.968 1.126 1.00 93.19 83 TYR A O 1
ATOM 651 N N . PHE A 1 84 ? -14.395 9.871 0.214 1.00 91.62 84 PHE A N 1
ATOM 652 C CA . PHE A 1 84 ? -14.197 9.527 -1.191 1.00 91.62 84 PHE A CA 1
ATOM 653 C C . PHE A 1 84 ? -13.237 10.568 -1.778 1.00 91.62 84 PHE A C 1
ATOM 655 O O . PHE A 1 84 ? -13.565 11.757 -1.735 1.00 91.62 84 PHE A O 1
ATOM 662 N N . PRO A 1 85 ? -12.035 10.180 -2.242 1.00 80.06 85 PRO A N 1
ATOM 663 C CA . PRO A 1 85 ? -11.059 11.132 -2.776 1.00 80.06 85 PRO A CA 1
ATOM 664 C C . PRO A 1 85 ? -11.539 11.840 -4.048 1.00 80.06 85 PRO A C 1
ATOM 666 O O . PRO A 1 85 ? -11.146 12.976 -4.294 1.00 80.06 85 PRO A O 1
ATOM 669 N N . ASP A 1 86 ? -12.368 11.163 -4.840 1.00 82.62 86 ASP A N 1
ATOM 670 C CA . ASP A 1 86 ? -12.961 11.644 -6.087 1.00 82.62 86 ASP A CA 1
ATOM 671 C C . ASP A 1 86 ? -14.307 10.932 -6.318 1.00 82.62 86 ASP A C 1
ATOM 673 O O . ASP A 1 86 ? -14.493 9.805 -5.856 1.00 82.62 86 ASP A O 1
ATOM 677 N N . GLU A 1 87 ? -15.235 11.575 -7.032 1.00 79.81 87 GLU A N 1
ATOM 678 C CA . GLU A 1 87 ? -16.578 11.045 -7.319 1.00 79.81 87 GLU A CA 1
ATOM 679 C C . GLU A 1 87 ? -16.547 9.808 -8.228 1.00 79.81 87 GLU A C 1
ATOM 681 O O . GLU A 1 87 ? -17.441 8.966 -8.147 1.00 79.81 87 GLU A O 1
ATOM 686 N N . ASN A 1 88 ? -15.512 9.664 -9.065 1.00 79.44 88 ASN A N 1
ATOM 687 C CA . ASN A 1 88 ? -15.358 8.521 -9.968 1.00 79.44 88 ASN A CA 1
ATOM 688 C C . ASN A 1 88 ? -14.431 7.434 -9.410 1.00 79.44 88 ASN A C 1
ATOM 690 O O . ASN A 1 88 ? -14.281 6.369 -10.017 1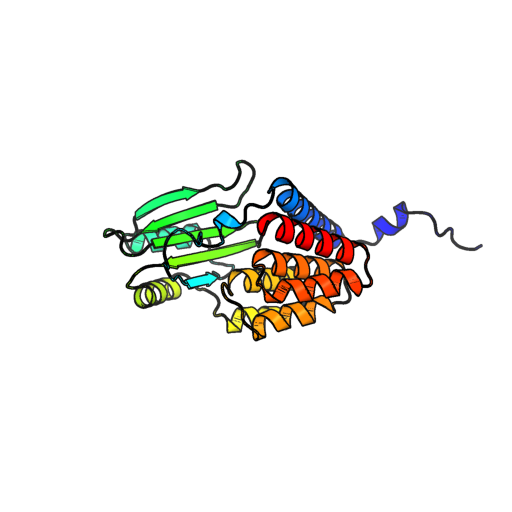.00 79.44 88 ASN A O 1
ATOM 694 N N . SER A 1 89 ? -13.794 7.677 -8.264 1.00 80.12 89 SER A N 1
ATOM 695 C CA . SER A 1 89 ? -12.880 6.716 -7.665 1.00 80.12 89 SER A CA 1
ATOM 696 C C . SER A 1 89 ? -13.642 5.651 -6.883 1.00 80.12 89 SER A C 1
ATOM 698 O O . SER A 1 89 ? -14.504 5.953 -6.062 1.00 80.12 89 SER A O 1
ATOM 700 N N . ARG A 1 90 ? -13.276 4.382 -7.096 1.00 86.88 90 ARG A N 1
ATOM 701 C CA . ARG A 1 90 ? -13.730 3.279 -6.234 1.00 86.88 90 ARG A CA 1
ATOM 702 C C . ARG A 1 90 ? -13.005 3.252 -4.891 1.00 86.88 90 ARG A C 1
ATOM 704 O O . ARG A 1 90 ? -13.452 2.555 -3.990 1.00 86.88 90 ARG A O 1
ATOM 711 N N . ARG A 1 91 ? -11.912 4.010 -4.754 1.00 89.25 91 ARG A N 1
ATOM 712 C CA . ARG A 1 91 ? -11.185 4.136 -3.497 1.00 89.25 91 ARG A CA 1
ATOM 713 C C . ARG A 1 91 ? -12.050 4.840 -2.462 1.00 89.25 91 ARG A C 1
ATOM 715 O O . ARG A 1 91 ? -12.577 5.921 -2.726 1.00 89.25 91 ARG A O 1
ATOM 722 N N . PHE A 1 92 ? -12.093 4.297 -1.255 1.00 94.06 92 PHE A N 1
ATOM 723 C CA . PHE A 1 92 ? -12.705 4.982 -0.125 1.00 94.06 92 PHE A CA 1
ATOM 724 C C . PHE A 1 92 ? -11.965 4.697 1.178 1.00 94.06 92 PHE A C 1
ATOM 726 O O . PHE A 1 92 ? -11.226 3.724 1.313 1.00 94.06 92 PHE A O 1
ATOM 733 N N . GLU A 1 93 ? -12.170 5.585 2.143 1.00 96.06 93 GLU A N 1
ATOM 734 C CA . GLU A 1 93 ? -11.675 5.444 3.507 1.00 96.06 93 GLU A CA 1
ATOM 735 C C . GLU A 1 93 ? -12.847 5.587 4.477 1.00 96.06 93 GLU A C 1
ATOM 737 O O . GLU A 1 93 ? -13.588 6.570 4.430 1.00 96.06 93 GLU A O 1
ATOM 742 N N . GLU A 1 94 ? -13.003 4.642 5.398 1.00 97.50 94 GLU A N 1
ATOM 743 C CA . GLU A 1 94 ? -13.926 4.767 6.521 1.00 97.50 94 GLU A CA 1
ATOM 744 C C . GLU A 1 94 ? -13.182 4.863 7.844 1.00 97.50 94 GLU A C 1
ATOM 746 O O . GLU A 1 94 ? -12.385 4.001 8.202 1.00 97.50 94 GLU A O 1
ATOM 751 N N . VAL A 1 95 ? -13.506 5.900 8.612 1.00 97.38 95 VAL A N 1
ATOM 752 C CA . VAL A 1 95 ? -12.937 6.139 9.935 1.00 97.38 95 VAL A CA 1
ATOM 753 C C . VAL A 1 95 ? -13.902 5.649 10.993 1.00 97.38 95 VAL A C 1
ATOM 755 O O . VAL A 1 95 ? -15.025 6.146 11.122 1.00 97.38 95 VAL A O 1
ATOM 758 N N . TRP A 1 96 ? -13.414 4.710 11.784 1.00 98.12 96 TRP A N 1
ATOM 759 C CA . TRP A 1 96 ? -14.069 4.116 12.933 1.00 98.12 96 TRP A CA 1
ATOM 760 C C . TRP A 1 96 ? -13.274 4.461 14.188 1.00 98.12 96 TRP A C 1
ATOM 762 O O . TRP A 1 96 ? -12.064 4.681 14.123 1.00 98.12 96 TRP A O 1
ATOM 772 N N . ALA A 1 97 ? -13.935 4.546 15.335 1.00 97.19 97 ALA A N 1
ATOM 773 C CA . ALA A 1 97 ? -13.246 4.760 16.602 1.00 97.19 97 ALA A CA 1
ATOM 774 C C . ALA A 1 97 ? -13.900 3.983 17.739 1.00 97.19 97 ALA A C 1
ATOM 776 O O . ALA A 1 97 ? -15.066 3.594 17.661 1.00 97.19 97 ALA A O 1
ATOM 777 N N . THR A 1 98 ? -13.143 3.790 18.813 1.00 95.62 98 THR A N 1
ATOM 778 C CA . THR A 1 98 ? -13.689 3.334 20.093 1.00 95.62 98 THR A CA 1
ATOM 779 C C . THR A 1 98 ? -14.670 4.368 20.657 1.00 95.62 98 THR A C 1
ATOM 781 O O . THR A 1 98 ? -14.625 5.542 20.287 1.00 95.62 98 THR A O 1
ATOM 784 N N . GLU A 1 99 ? -15.565 3.955 21.558 1.00 94.62 99 GLU A N 1
ATOM 785 C CA . GLU A 1 99 ? -16.584 4.840 22.151 1.00 94.62 99 GLU A CA 1
ATOM 786 C C . GLU A 1 99 ? -15.975 6.095 22.809 1.00 94.62 99 GLU A C 1
ATOM 788 O O . GLU A 1 99 ? -16.476 7.209 22.646 1.00 94.62 99 GLU A O 1
ATOM 793 N N . ASP A 1 100 ? -14.831 5.928 23.477 1.00 94.62 100 ASP A N 1
ATOM 794 C CA . ASP A 1 100 ? -14.047 7.005 24.093 1.00 94.62 100 ASP A CA 1
ATOM 795 C C . ASP A 1 100 ? -13.245 7.855 23.086 1.00 94.62 100 ASP A C 1
ATOM 797 O O . ASP A 1 100 ? -12.613 8.842 23.467 1.00 94.62 100 ASP A O 1
ATOM 801 N N . LYS A 1 101 ? -13.265 7.480 21.800 1.00 94.56 101 LYS A N 1
ATOM 802 C CA . LYS A 1 101 ? -12.505 8.067 20.684 1.00 94.56 101 LYS A CA 1
ATOM 803 C C . LYS A 1 101 ? -10.988 8.073 20.885 1.00 94.56 101 LYS A C 1
ATOM 805 O O . LYS A 1 101 ? -10.283 8.800 20.182 1.00 94.56 101 LYS A O 1
ATOM 810 N N . ALA A 1 102 ? -10.474 7.285 21.830 1.00 94.00 102 ALA A N 1
ATOM 811 C CA . ALA A 1 102 ? -9.046 7.215 22.107 1.00 94.00 102 ALA A CA 1
ATOM 812 C C . ALA A 1 102 ? -8.287 6.498 20.984 1.00 94.00 102 ALA A C 1
ATOM 814 O O . ALA A 1 102 ? -7.163 6.886 20.665 1.00 94.00 102 ALA A O 1
ATOM 815 N N . ASN A 1 103 ? -8.899 5.483 20.367 1.00 95.19 103 ASN A N 1
ATOM 816 C CA . ASN A 1 103 ? -8.321 4.762 19.239 1.00 95.19 103 ASN A CA 1
ATOM 817 C C . ASN A 1 103 ? -9.174 4.961 17.989 1.00 95.19 103 ASN A C 1
ATOM 819 O O . ASN A 1 103 ? -10.402 4.993 18.066 1.00 95.19 103 ASN A O 1
ATOM 823 N N . ALA A 1 104 ? -8.512 5.073 16.842 1.00 96.44 104 ALA A N 1
ATOM 824 C CA . ALA A 1 104 ? -9.142 5.185 15.539 1.00 96.44 104 ALA A CA 1
ATOM 825 C C . ALA A 1 104 ? -8.603 4.105 14.600 1.00 96.44 104 ALA A C 1
ATOM 827 O O . ALA A 1 104 ? -7.402 3.825 14.580 1.00 96.44 104 ALA A O 1
ATOM 828 N N . ILE A 1 105 ? -9.510 3.532 13.818 1.00 97.94 105 ILE A N 1
ATOM 829 C CA . ILE A 1 105 ? -9.249 2.526 12.799 1.00 97.94 105 ILE A CA 1
ATOM 830 C C . ILE A 1 105 ? -9.760 3.096 11.485 1.00 97.94 105 ILE A C 1
ATOM 832 O O . ILE A 1 105 ? -10.931 3.451 11.365 1.00 97.94 105 ILE A O 1
ATOM 836 N N . HIS A 1 106 ? -8.870 3.213 10.516 1.00 97.62 106 HIS A N 1
ATOM 837 C CA . HIS A 1 106 ? -9.199 3.666 9.178 1.00 97.62 106 HIS A CA 1
ATOM 838 C C . HIS A 1 106 ? -9.204 2.436 8.271 1.00 97.62 106 HIS A C 1
ATOM 840 O O . HIS A 1 106 ? -8.143 1.864 8.046 1.00 97.62 106 HIS A O 1
ATOM 846 N N . TYR A 1 107 ? -10.375 2.013 7.797 1.00 98.19 107 TYR A N 1
ATOM 847 C CA . TYR A 1 107 ? -10.481 0.998 6.749 1.00 98.19 107 TYR A CA 1
ATOM 848 C C . TYR A 1 107 ? -10.321 1.671 5.397 1.00 98.19 107 TYR A C 1
ATOM 850 O O . TYR A 1 107 ? -11.019 2.648 5.122 1.00 98.19 107 TYR A O 1
ATOM 858 N N . ILE A 1 108 ? -9.405 1.172 4.575 1.00 97.38 108 ILE A N 1
ATOM 859 C CA . ILE A 1 108 ? -9.088 1.757 3.279 1.00 97.38 108 ILE A CA 1
ATOM 860 C C . ILE A 1 108 ? -9.163 0.657 2.228 1.00 97.38 108 ILE A C 1
ATOM 862 O O . ILE A 1 108 ? -8.384 -0.293 2.259 1.00 97.38 108 ILE A O 1
ATOM 866 N N . ASP A 1 109 ? -10.093 0.826 1.294 1.00 96.62 109 ASP A N 1
ATOM 867 C CA . ASP A 1 109 ? -10.137 0.075 0.043 1.00 96.62 109 ASP A CA 1
ATOM 868 C C . ASP A 1 109 ? -9.477 0.953 -1.017 1.00 96.62 109 ASP A C 1
ATOM 870 O O . ASP A 1 109 ? -10.014 1.999 -1.398 1.00 96.62 109 ASP A O 1
ATOM 874 N N . ASP A 1 110 ? -8.255 0.598 -1.413 1.00 94.69 110 ASP A N 1
ATOM 875 C CA . ASP A 1 110 ? -7.467 1.383 -2.348 1.00 94.69 110 ASP A CA 1
ATOM 876 C C . ASP A 1 110 ? -7.397 0.728 -3.725 1.00 94.69 110 ASP A C 1
ATOM 878 O O . ASP A 1 110 ? -6.509 -0.066 -4.033 1.00 94.69 110 ASP A O 1
ATOM 882 N N . SER A 1 111 ? -8.299 1.159 -4.606 1.00 91.94 111 SER A N 1
ATOM 883 C CA . SER A 1 111 ? -8.361 0.681 -5.987 1.00 91.94 111 SER A CA 1
ATOM 884 C C . SER A 1 111 ? -7.114 0.995 -6.827 1.00 91.94 111 SER A C 1
ATOM 886 O O . SER A 1 111 ? -6.993 0.463 -7.926 1.00 91.94 111 SER A O 1
ATOM 888 N N . ILE A 1 112 ? -6.213 1.876 -6.370 1.00 88.69 112 ILE A N 1
ATOM 889 C CA . ILE A 1 112 ? -4.972 2.203 -7.095 1.00 88.69 112 ILE A CA 1
ATOM 890 C C . ILE A 1 112 ? -3.901 1.151 -6.835 1.00 88.69 112 ILE A C 1
ATOM 892 O O . ILE A 1 112 ? -3.253 0.699 -7.776 1.00 88.69 112 ILE A O 1
ATOM 896 N N . SER A 1 113 ? -3.716 0.771 -5.571 1.00 93.50 113 SER A N 1
ATOM 897 C CA . SER A 1 113 ? -2.820 -0.323 -5.185 1.00 93.50 113 SER A CA 1
ATOM 898 C C . SER A 1 113 ? -3.477 -1.699 -5.326 1.00 93.50 113 SER A C 1
ATOM 900 O O . SER A 1 113 ? -2.792 -2.714 -5.238 1.00 93.50 113 SER A O 1
ATOM 902 N N . GLY A 1 114 ? -4.801 -1.748 -5.512 1.00 94.25 114 GLY A N 1
ATOM 903 C CA . GLY A 1 114 ? -5.578 -2.986 -5.475 1.00 94.25 114 GLY A CA 1
ATOM 904 C C . GLY A 1 114 ? -5.530 -3.664 -4.104 1.00 94.25 114 GLY A C 1
ATOM 905 O O . GLY A 1 114 ? -5.661 -4.881 -4.024 1.00 94.25 114 GLY A O 1
ATOM 906 N N . THR A 1 115 ? -5.271 -2.896 -3.042 1.00 95.62 115 THR A N 1
ATOM 907 C CA . THR A 1 115 ? -4.995 -3.415 -1.700 1.00 95.62 115 THR A CA 1
ATOM 908 C C . THR A 1 115 ? -5.994 -2.852 -0.695 1.00 95.62 115 THR A C 1
ATOM 910 O O . THR A 1 115 ? -6.187 -1.639 -0.607 1.00 95.62 115 THR A O 1
ATOM 913 N N . CYS A 1 116 ? -6.592 -3.738 0.103 1.00 97.50 116 CYS A N 1
ATOM 914 C CA . CYS A 1 116 ? -7.359 -3.361 1.285 1.00 97.50 116 CYS A CA 1
ATOM 915 C C . CYS A 1 116 ? -6.442 -3.372 2.508 1.00 97.50 116 CYS A C 1
ATOM 917 O O . CYS A 1 116 ? -5.702 -4.330 2.736 1.00 97.50 116 CYS A O 1
ATOM 919 N N . PHE A 1 117 ? -6.472 -2.311 3.305 1.00 98.12 117 PHE A N 1
ATOM 920 C CA . PHE A 1 117 ? -5.627 -2.223 4.489 1.00 98.12 117 PHE A CA 1
ATOM 921 C C . PHE A 1 117 ? -6.263 -1.366 5.580 1.00 98.12 117 PHE A C 1
ATOM 923 O O . PHE A 1 117 ? -7.187 -0.582 5.348 1.00 98.12 117 PHE A O 1
ATOM 930 N N . LEU A 1 118 ? -5.753 -1.523 6.797 1.00 98.19 118 LEU A N 1
ATOM 931 C CA . LEU A 1 118 ? -6.131 -0.714 7.945 1.00 98.19 118 LEU A CA 1
ATOM 932 C C . LEU A 1 118 ? -4.996 0.230 8.311 1.00 98.19 118 LEU A C 1
ATOM 934 O O . LEU A 1 118 ? -3.836 -0.171 8.326 1.00 98.19 118 LEU A O 1
ATOM 938 N N . TRP A 1 119 ? -5.335 1.458 8.692 1.00 97.44 119 TRP A N 1
ATOM 939 C CA . TRP A 1 119 ? -4.432 2.326 9.442 1.00 97.44 119 TRP A CA 1
ATOM 940 C C . TRP A 1 119 ? -4.970 2.520 10.859 1.00 97.44 119 TRP A C 1
ATOM 942 O O . TRP A 1 119 ? -6.040 3.097 11.074 1.00 97.44 119 TRP A O 1
ATOM 952 N N . VAL A 1 120 ? -4.233 1.992 11.834 1.00 97.00 120 VAL A N 1
ATOM 953 C CA . VAL A 1 120 ? -4.640 1.928 13.240 1.00 97.00 120 VAL A CA 1
ATOM 954 C C . VAL A 1 120 ? -3.812 2.915 14.047 1.00 97.00 120 VAL A C 1
ATOM 956 O O . VAL A 1 120 ? -2.592 2.965 13.917 1.00 97.00 120 VAL A O 1
ATOM 959 N N . ARG A 1 121 ? -4.458 3.710 14.903 1.00 96.00 121 ARG A N 1
ATOM 960 C CA . ARG A 1 121 ? -3.773 4.685 15.764 1.00 96.00 121 ARG A CA 1
ATOM 961 C C . ARG A 1 121 ? -4.472 4.855 17.104 1.00 96.00 121 ARG A C 1
ATOM 963 O O . ARG A 1 121 ? -5.695 4.787 17.189 1.00 96.00 121 ARG A O 1
ATOM 970 N N . GLY A 1 122 ? -3.695 5.150 18.141 1.00 95.12 122 GLY A N 1
ATOM 971 C CA . GLY A 1 122 ? -4.207 5.413 19.485 1.00 95.12 122 GLY A CA 1
ATOM 972 C C . GLY A 1 122 ? -3.245 4.960 20.584 1.00 95.12 122 GLY A C 1
ATOM 973 O O . GLY A 1 122 ? -2.221 4.340 20.297 1.00 95.12 122 GLY A O 1
ATOM 974 N N . PRO A 1 123 ? -3.547 5.267 21.856 1.00 94.12 123 PRO A N 1
ATOM 975 C CA . PRO A 1 123 ? -2.676 4.944 22.984 1.00 94.12 123 PRO A CA 1
ATOM 976 C C . PRO A 1 123 ? -2.609 3.442 23.294 1.00 94.12 123 PRO A C 1
ATOM 978 O O . PRO A 1 123 ? -1.690 3.017 23.987 1.00 94.12 123 PRO A O 1
ATOM 981 N N . LYS A 1 124 ? -3.562 2.639 22.799 1.00 91.56 124 LYS A N 1
ATOM 982 C CA . LYS A 1 124 ? -3.636 1.185 23.024 1.00 91.56 124 LYS A CA 1
ATOM 983 C C . LYS A 1 124 ? -3.452 0.392 21.733 1.00 91.56 124 LYS A C 1
ATOM 985 O O . LYS A 1 124 ? -4.074 -0.648 21.539 1.00 91.56 124 LYS A O 1
ATOM 990 N N . ILE A 1 125 ? -2.609 0.901 20.837 1.00 94.38 125 ILE A N 1
ATOM 991 C CA . ILE A 1 125 ? -2.448 0.343 19.496 1.00 94.38 125 ILE A CA 1
ATOM 992 C C . ILE A 1 125 ? -2.105 -1.152 19.511 1.00 94.38 125 ILE A C 1
ATOM 994 O O . ILE A 1 125 ? -2.766 -1.908 18.819 1.00 94.38 125 ILE A O 1
ATOM 998 N N . ASN A 1 126 ? -1.186 -1.612 20.363 1.00 94.62 126 ASN A N 1
ATOM 999 C CA . ASN A 1 126 ? -0.788 -3.026 20.400 1.00 94.62 126 ASN A CA 1
ATOM 1000 C C . ASN A 1 126 ? -1.928 -3.968 20.826 1.00 94.62 126 ASN A C 1
ATOM 1002 O O . ASN A 1 126 ? -2.086 -5.038 20.246 1.00 94.62 126 ASN A O 1
ATOM 1006 N N . GLU A 1 127 ? -2.735 -3.570 21.817 1.00 94.06 127 GLU A N 1
ATOM 1007 C CA . GLU A 1 127 ? -3.918 -4.339 22.239 1.00 94.06 127 GLU A CA 1
ATOM 1008 C C . GLU A 1 127 ? -4.945 -4.403 21.103 1.00 94.06 127 GLU A C 1
ATOM 1010 O O . GLU A 1 127 ? -5.505 -5.457 20.813 1.00 94.06 127 GLU A O 1
ATOM 1015 N N . LEU A 1 128 ? -5.156 -3.273 20.426 1.00 94.75 128 LEU A N 1
ATOM 1016 C CA . LEU A 1 128 ? -6.107 -3.171 19.329 1.00 94.75 128 LEU A CA 1
ATOM 1017 C C . LEU A 1 128 ? -5.665 -3.976 18.101 1.00 94.75 128 LEU A C 1
ATOM 1019 O O . LEU A 1 128 ? -6.482 -4.689 17.527 1.00 94.75 128 LEU A O 1
ATOM 1023 N N . LEU A 1 129 ? -4.385 -3.907 17.727 1.00 95.81 129 LEU A N 1
ATOM 1024 C CA . LEU A 1 129 ? -3.809 -4.709 16.647 1.00 95.81 129 LEU A CA 1
ATOM 1025 C C . LEU A 1 129 ? -3.971 -6.200 16.940 1.00 95.81 129 LEU A C 1
ATOM 1027 O O . LEU A 1 129 ? -4.456 -6.925 16.080 1.00 95.81 129 LEU A O 1
ATOM 1031 N N . PHE A 1 130 ? -3.665 -6.639 18.166 1.00 94.44 130 PHE A N 1
ATOM 1032 C CA . PHE A 1 130 ? -3.847 -8.032 18.576 1.00 94.44 130 PHE A CA 1
ATOM 1033 C C . PHE A 1 130 ? -5.301 -8.506 18.423 1.00 94.44 130 PHE A C 1
ATOM 1035 O O . PHE A 1 130 ? -5.550 -9.609 17.940 1.00 94.44 130 PHE A O 1
ATOM 1042 N N . GLU A 1 131 ? -6.283 -7.684 18.798 1.00 93.94 131 GLU A N 1
ATOM 1043 C CA . GLU A 1 131 ? -7.697 -8.033 18.619 1.00 93.94 131 GLU A CA 1
ATOM 1044 C C . GLU A 1 131 ? -8.135 -8.026 17.146 1.00 93.94 131 GLU A C 1
ATOM 1046 O O . GLU A 1 131 ? -8.966 -8.856 16.757 1.00 93.94 131 GLU A O 1
ATOM 1051 N N . ILE A 1 132 ? -7.581 -7.120 16.335 1.00 96.44 132 ILE A N 1
ATOM 1052 C CA . ILE A 1 132 ? -7.841 -7.030 14.895 1.00 96.44 132 ILE A CA 1
ATOM 1053 C C . ILE A 1 132 ? -7.330 -8.284 14.184 1.00 96.44 132 ILE A C 1
ATOM 1055 O O . ILE A 1 132 ? -8.141 -8.993 13.593 1.00 96.44 132 ILE A O 1
ATOM 1059 N N . VAL A 1 133 ? -6.035 -8.605 14.291 1.00 96.56 133 VAL A N 1
ATOM 1060 C CA . VAL A 1 133 ? -5.404 -9.689 13.504 1.00 96.56 133 VAL A CA 1
ATOM 1061 C C . VAL A 1 133 ? -5.992 -11.070 13.803 1.00 96.56 133 VAL A C 1
ATOM 1063 O O . VAL A 1 133 ? -6.006 -11.955 12.959 1.00 96.56 133 VAL A O 1
ATOM 1066 N N . ARG A 1 134 ? -6.577 -11.259 14.993 1.00 96.25 134 ARG A N 1
ATOM 1067 C CA . ARG A 1 134 ? -7.288 -12.496 15.360 1.00 96.25 134 ARG A CA 1
ATOM 1068 C C . ARG A 1 134 ? -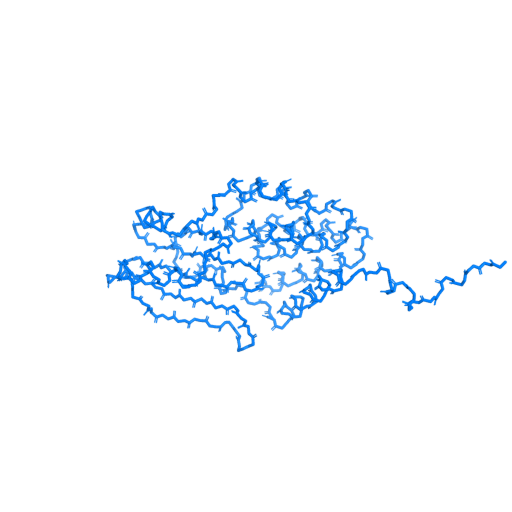8.599 -12.723 14.606 1.00 96.25 134 ARG A C 1
ATOM 1070 O O . ARG A 1 134 ? -9.156 -13.815 14.696 1.00 96.25 134 ARG A O 1
ATOM 1077 N N . ARG A 1 135 ? -9.156 -11.682 13.987 1.00 97.38 135 ARG A N 1
ATOM 1078 C CA . ARG A 1 135 ? -10.477 -11.703 13.333 1.00 97.38 135 ARG A CA 1
ATOM 1079 C C . ARG A 1 135 ? -10.428 -11.231 11.887 1.00 97.38 135 ARG A C 1
ATOM 1081 O O . ARG A 1 135 ? -11.314 -11.587 11.123 1.00 97.38 135 ARG A O 1
ATOM 1088 N N . LEU A 1 136 ? -9.423 -10.432 11.551 1.00 97.94 136 LEU A N 1
ATOM 1089 C CA . LEU A 1 136 ? -9.113 -9.944 10.219 1.00 97.94 136 LEU A CA 1
ATOM 1090 C C . LEU A 1 136 ? -7.663 -10.351 9.934 1.00 97.94 136 LEU A C 1
ATOM 1092 O O . LEU A 1 136 ? -6.759 -9.597 10.302 1.00 97.94 136 LEU A O 1
ATOM 1096 N N . PRO A 1 137 ? -7.449 -11.556 9.374 1.00 97.75 137 PRO A N 1
ATOM 1097 C CA . PRO A 1 137 ? -6.148 -11.978 8.877 1.00 97.75 137 PRO A CA 1
ATOM 1098 C C . PRO A 1 137 ? -5.489 -10.880 8.034 1.00 97.75 137 PRO A C 1
ATOM 1100 O O . PRO A 1 137 ? -6.137 -10.191 7.237 1.00 97.75 137 PRO A O 1
ATOM 1103 N N . ALA A 1 138 ? -4.209 -10.662 8.296 1.00 98.25 138 ALA A N 1
ATOM 1104 C CA . ALA A 1 138 ? -3.413 -9.607 7.703 1.00 98.25 138 ALA A CA 1
ATOM 1105 C C . ALA A 1 138 ? -1.994 -10.127 7.507 1.00 98.25 138 ALA A C 1
ATOM 1107 O O . ALA A 1 138 ? -1.481 -10.837 8.371 1.00 98.25 138 ALA A O 1
ATOM 1108 N N . TYR A 1 139 ? -1.369 -9.731 6.404 1.00 98.25 139 TYR A N 1
ATOM 1109 C CA . TYR A 1 139 ? 0.000 -10.116 6.110 1.00 98.25 139 TYR A CA 1
ATOM 1110 C C . TYR A 1 139 ? 0.977 -9.451 7.076 1.00 98.25 139 TYR A C 1
ATOM 1112 O O . TYR A 1 139 ? 0.945 -8.232 7.286 1.00 98.25 139 TYR A O 1
ATOM 1120 N N . GLU A 1 140 ? 1.905 -10.248 7.586 1.00 97.38 140 GLU A N 1
ATOM 1121 C CA . GLU A 1 140 ? 3.094 -9.762 8.268 1.00 97.38 140 GLU A CA 1
ATOM 1122 C C . GLU A 1 140 ? 4.082 -9.141 7.255 1.00 97.38 140 GLU A C 1
ATOM 1124 O O . GLU A 1 140 ? 4.108 -9.517 6.075 1.00 97.38 140 GLU A O 1
ATOM 1129 N N . PRO A 1 141 ? 4.946 -8.197 7.676 1.00 97.00 141 PRO A N 1
ATOM 1130 C CA . PRO A 1 141 ? 5.901 -7.543 6.777 1.00 97.00 141 PRO A CA 1
ATOM 1131 C C . PRO A 1 141 ? 6.805 -8.520 6.008 1.00 97.00 141 PRO A C 1
ATOM 1133 O O . PRO A 1 141 ? 7.066 -8.328 4.819 1.00 97.00 141 PRO A O 1
ATOM 1136 N N . GLU A 1 142 ? 7.285 -9.576 6.666 1.00 98.19 142 GLU A N 1
ATOM 1137 C CA . GLU A 1 142 ? 8.091 -10.621 6.034 1.00 98.19 142 GLU A CA 1
ATOM 1138 C C . GLU A 1 142 ? 7.316 -11.381 4.953 1.00 98.19 142 GLU A C 1
ATOM 1140 O O . GLU A 1 142 ? 7.870 -11.632 3.882 1.00 98.19 142 GLU A O 1
ATOM 1145 N N . GLU A 1 143 ? 6.035 -11.673 5.185 1.00 98.38 143 GLU A N 1
ATOM 1146 C CA . GLU A 1 143 ? 5.182 -12.373 4.220 1.00 98.38 143 GLU A CA 1
ATOM 1147 C C . GLU A 1 143 ? 5.007 -11.545 2.946 1.00 98.38 143 GLU A C 1
ATOM 1149 O O . GLU A 1 143 ? 5.103 -12.083 1.848 1.00 98.38 143 GLU A O 1
ATOM 1154 N N . LEU A 1 144 ? 4.868 -10.219 3.056 1.00 98.44 144 LEU A N 1
ATOM 1155 C CA . LEU A 1 144 ? 4.789 -9.330 1.889 1.00 98.44 144 LEU A CA 1
ATOM 1156 C C . LEU A 1 144 ? 6.048 -9.397 1.006 1.00 98.44 144 LEU A C 1
ATOM 1158 O O . LEU A 1 144 ? 5.960 -9.358 -0.225 1.00 98.44 144 LEU A O 1
ATOM 1162 N N . ILE A 1 145 ? 7.229 -9.508 1.621 1.00 98.56 145 ILE A N 1
ATOM 1163 C CA . ILE A 1 145 ? 8.507 -9.651 0.905 1.00 98.56 145 ILE A CA 1
ATOM 1164 C C . ILE A 1 145 ? 8.619 -11.048 0.275 1.00 98.56 145 ILE A C 1
ATOM 1166 O O . ILE A 1 145 ? 9.081 -11.187 -0.864 1.00 98.56 145 ILE A O 1
ATOM 1170 N N . GLU A 1 146 ? 8.200 -12.085 1.001 1.00 98.38 146 GLU A N 1
ATOM 1171 C CA . GLU A 1 146 ? 8.184 -13.465 0.514 1.00 98.38 146 GLU A CA 1
ATOM 1172 C C . GLU A 1 146 ? 7.223 -13.639 -0.666 1.00 98.38 146 GLU A C 1
ATOM 1174 O O . GLU A 1 146 ? 7.611 -14.234 -1.670 1.00 98.38 146 GLU A O 1
ATOM 1179 N N . MET A 1 147 ? 6.034 -13.032 -0.615 1.00 97.94 147 MET A N 1
ATOM 1180 C CA . MET A 1 147 ? 5.074 -13.004 -1.722 1.00 97.94 147 MET A CA 1
ATOM 1181 C C . MET A 1 147 ? 5.703 -12.443 -2.995 1.00 97.94 147 MET A C 1
ATOM 1183 O O . MET A 1 147 ? 5.580 -13.048 -4.055 1.00 97.94 147 MET A O 1
ATOM 1187 N N . ALA A 1 148 ? 6.436 -11.331 -2.905 1.00 97.81 148 ALA A N 1
ATOM 1188 C CA . ALA A 1 148 ? 7.117 -10.773 -4.072 1.00 97.81 148 ALA A CA 1
ATOM 1189 C C . ALA A 1 148 ? 8.227 -11.689 -4.608 1.00 97.81 148 ALA A C 1
ATOM 1191 O O . ALA A 1 148 ? 8.552 -11.629 -5.789 1.00 97.81 148 ALA A O 1
ATOM 1192 N N . SER A 1 149 ? 8.822 -12.534 -3.769 1.00 96.69 149 SER A N 1
ATOM 1193 C CA . SER A 1 149 ? 9.843 -13.495 -4.204 1.00 96.69 149 SER A CA 1
ATOM 1194 C C . SER A 1 149 ? 9.234 -14.768 -4.801 1.00 96.69 149 SER A C 1
ATOM 1196 O O . SER A 1 149 ? 9.847 -15.391 -5.664 1.00 96.69 149 SER A O 1
ATOM 1198 N N . ALA A 1 150 ? 8.048 -15.159 -4.330 1.00 97.88 150 ALA A N 1
ATOM 1199 C CA . ALA A 1 150 ? 7.328 -16.353 -4.761 1.00 97.88 150 ALA A CA 1
ATOM 1200 C C . ALA A 1 150 ? 6.399 -16.112 -5.963 1.00 97.88 150 ALA A C 1
ATOM 1202 O O . ALA A 1 150 ? 6.047 -17.073 -6.645 1.00 97.88 150 ALA A O 1
ATOM 1203 N N . ALA A 1 151 ? 6.013 -14.858 -6.223 1.00 97.81 151 ALA A N 1
ATOM 1204 C CA . ALA A 1 151 ? 5.149 -14.479 -7.334 1.00 97.81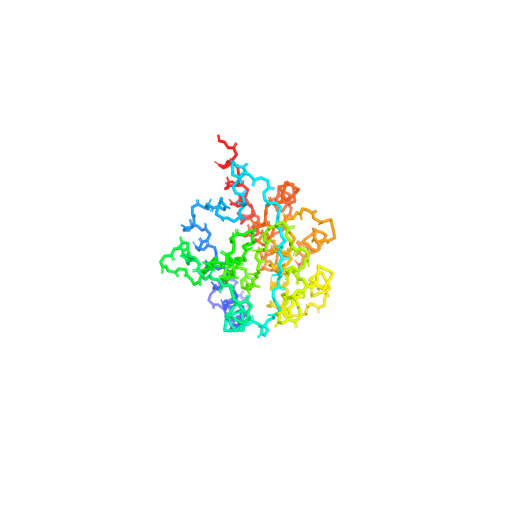 151 ALA A CA 1
ATOM 1205 C C . ALA A 1 151 ? 5.731 -14.942 -8.674 1.00 97.81 151 ALA A C 1
ATOM 1207 O O . ALA A 1 151 ? 6.887 -14.662 -9.007 1.00 97.81 151 ALA A O 1
ATOM 1208 N N . SER A 1 152 ? 4.911 -15.647 -9.446 1.00 96.12 152 SER A N 1
ATOM 1209 C CA . SER A 1 152 ? 5.330 -16.278 -10.701 1.00 96.12 152 SER A CA 1
ATOM 1210 C C . SER A 1 152 ? 4.588 -15.722 -11.908 1.00 96.12 152 SER A C 1
ATOM 1212 O O . SER A 1 152 ? 5.160 -15.643 -12.997 1.00 96.12 152 SER A O 1
ATOM 1214 N N . GLU A 1 153 ? 3.367 -15.241 -11.690 1.00 96.31 153 GLU A N 1
ATOM 1215 C CA . GLU A 1 153 ? 2.544 -14.623 -12.718 1.00 96.31 153 GLU A CA 1
ATOM 1216 C C . GLU A 1 153 ? 2.624 -13.095 -12.669 1.00 96.31 153 GLU A C 1
ATOM 1218 O O . GLU A 1 153 ? 2.860 -12.483 -11.625 1.00 96.31 153 GLU A O 1
ATOM 1223 N N . HIS A 1 154 ? 2.403 -12.450 -13.817 1.00 95.25 154 HIS A N 1
ATOM 1224 C CA . HIS A 1 154 ? 2.539 -10.995 -13.937 1.00 95.25 154 HIS A CA 1
ATOM 1225 C C . HIS A 1 154 ? 1.661 -10.229 -12.935 1.00 95.25 154 HIS A C 1
ATOM 1227 O O . HIS A 1 154 ? 2.140 -9.314 -12.266 1.00 95.25 154 HIS A O 1
ATOM 1233 N N . ASP A 1 155 ? 0.390 -10.614 -12.812 1.00 95.69 155 ASP A N 1
ATOM 1234 C CA . ASP A 1 155 ? -0.561 -9.942 -11.923 1.00 95.69 155 ASP A CA 1
ATOM 1235 C C . ASP A 1 155 ? -0.205 -10.157 -10.440 1.00 95.69 155 ASP A C 1
ATOM 1237 O O . ASP A 1 155 ? -0.327 -9.224 -9.643 1.00 95.69 155 ASP A O 1
ATOM 1241 N N . GLU A 1 156 ? 0.321 -11.334 -10.076 1.00 96.94 156 GLU A N 1
ATOM 1242 C CA . GLU A 1 156 ? 0.824 -11.622 -8.723 1.00 96.94 156 GLU A CA 1
ATOM 1243 C C . GLU A 1 156 ? 2.009 -10.717 -8.377 1.00 96.94 156 GLU A C 1
ATOM 1245 O O . GLU A 1 156 ? 2.049 -10.109 -7.306 1.00 96.94 156 GLU A O 1
ATOM 1250 N N . MET A 1 157 ? 2.953 -10.579 -9.312 1.00 98.25 157 MET A N 1
ATOM 1251 C CA . MET A 1 157 ? 4.134 -9.734 -9.151 1.00 98.25 157 MET A CA 1
ATOM 1252 C C . MET A 1 157 ? 3.751 -8.267 -8.948 1.00 98.25 157 MET A C 1
ATOM 1254 O O . MET A 1 157 ? 4.249 -7.608 -8.034 1.00 98.25 157 MET A O 1
ATOM 1258 N N . VAL A 1 158 ? 2.847 -7.747 -9.785 1.00 97.56 158 VAL A N 1
ATOM 1259 C CA . VAL A 1 158 ? 2.354 -6.368 -9.669 1.00 97.56 158 VAL A CA 1
ATOM 1260 C C . VAL A 1 158 ? 1.656 -6.162 -8.327 1.00 97.56 158 VAL A C 1
ATOM 1262 O O . VAL A 1 158 ? 1.936 -5.180 -7.639 1.00 97.56 158 VAL A O 1
ATOM 1265 N N . SER A 1 159 ? 0.793 -7.095 -7.925 1.00 97.25 159 SER A N 1
ATOM 1266 C CA . SER A 1 159 ? 0.084 -7.011 -6.650 1.00 97.25 159 SER A CA 1
ATOM 1267 C C . SER A 1 159 ? 1.044 -7.003 -5.455 1.00 97.25 159 SER A C 1
ATOM 1269 O O . SER A 1 159 ? 0.947 -6.138 -4.583 1.00 97.25 159 SER A O 1
ATOM 1271 N N . ALA A 1 160 ? 2.047 -7.886 -5.452 1.00 98.25 160 ALA A N 1
ATOM 1272 C CA . ALA A 1 160 ? 3.052 -7.943 -4.395 1.00 98.25 160 ALA A CA 1
ATOM 1273 C C . ALA A 1 160 ? 3.856 -6.634 -4.271 1.00 98.25 160 ALA A C 1
ATOM 1275 O O . ALA A 1 160 ? 4.078 -6.146 -3.162 1.00 98.25 160 ALA A O 1
ATOM 1276 N N . LEU A 1 161 ? 4.231 -6.009 -5.395 1.00 98.25 161 LEU A N 1
ATOM 1277 C CA . LEU A 1 161 ? 4.927 -4.715 -5.400 1.00 98.25 161 LEU A CA 1
ATOM 1278 C C . LEU A 1 161 ? 4.102 -3.612 -4.721 1.00 98.25 161 LEU A C 1
ATOM 1280 O O . LEU A 1 161 ? 4.633 -2.852 -3.906 1.00 98.25 161 LEU A O 1
ATOM 1284 N N . PHE A 1 162 ? 2.804 -3.525 -5.021 1.00 97.88 162 PHE A N 1
ATOM 1285 C CA . PHE A 1 162 ? 1.925 -2.537 -4.393 1.00 97.88 162 PHE A CA 1
ATOM 1286 C C . PHE A 1 162 ? 1.673 -2.825 -2.916 1.00 97.88 162 PHE A C 1
ATOM 1288 O O . PHE A 1 162 ? 1.711 -1.890 -2.114 1.00 97.88 162 PHE A O 1
ATOM 1295 N N . ARG A 1 163 ? 1.501 -4.093 -2.530 1.00 98.12 163 ARG A N 1
ATOM 1296 C CA . ARG A 1 163 ? 1.366 -4.470 -1.117 1.00 98.12 163 ARG A CA 1
ATOM 1297 C C . ARG A 1 163 ? 2.592 -4.091 -0.305 1.00 98.12 163 ARG A C 1
ATOM 1299 O O . ARG A 1 163 ? 2.435 -3.574 0.795 1.00 98.12 163 ARG A O 1
ATOM 1306 N N . ILE A 1 164 ? 3.797 -4.246 -0.856 1.00 98.12 164 ILE A N 1
ATOM 1307 C CA . ILE A 1 164 ? 5.021 -3.736 -0.223 1.00 98.12 164 ILE A CA 1
ATOM 1308 C C . ILE A 1 164 ? 4.967 -2.204 -0.101 1.00 98.12 164 ILE A C 1
ATOM 1310 O O . ILE A 1 164 ? 5.254 -1.655 0.962 1.00 98.12 164 ILE A O 1
ATOM 1314 N N . GLY A 1 165 ? 4.553 -1.494 -1.154 1.00 96.31 165 GLY A N 1
ATOM 1315 C CA . GLY A 1 165 ? 4.398 -0.034 -1.108 1.00 96.31 165 GLY A CA 1
ATOM 1316 C C . GLY A 1 165 ? 3.417 0.455 -0.029 1.00 96.31 165 GLY A C 1
ATOM 1317 O O . GLY A 1 165 ? 3.630 1.515 0.565 1.00 96.31 165 GLY A O 1
ATOM 1318 N N . VAL A 1 166 ? 2.364 -0.319 0.245 1.00 96.50 166 VAL A N 1
ATOM 1319 C CA . VAL A 1 166 ? 1.360 -0.041 1.285 1.00 96.50 166 VAL A CA 1
ATOM 1320 C C . VAL A 1 166 ? 1.862 -0.446 2.675 1.00 96.50 166 VAL A C 1
ATOM 1322 O O . VAL A 1 166 ? 1.826 0.367 3.598 1.00 96.50 166 VAL A O 1
ATOM 1325 N N . GLY A 1 167 ? 2.335 -1.683 2.827 1.00 97.06 167 GLY A N 1
ATOM 1326 C CA . GLY A 1 167 ? 2.663 -2.307 4.112 1.00 97.06 167 GLY A CA 1
ATOM 1327 C C . GLY A 1 167 ? 3.900 -1.741 4.803 1.00 97.06 167 GLY A C 1
ATOM 1328 O O . GLY A 1 167 ? 4.055 -1.912 6.008 1.00 97.06 167 GLY A O 1
ATOM 1329 N N . PHE A 1 168 ? 4.751 -1.009 4.079 1.00 96.50 168 PHE A N 1
ATOM 1330 C CA . PHE A 1 168 ? 5.946 -0.378 4.634 1.00 96.50 168 PHE A CA 1
ATOM 1331 C C . PHE A 1 168 ? 5.805 1.157 4.649 1.00 96.50 168 PHE A C 1
ATOM 1333 O O . PHE A 1 168 ? 6.295 1.865 3.763 1.00 96.50 168 PHE A O 1
ATOM 1340 N N . PRO A 1 169 ? 5.145 1.742 5.669 1.00 92.00 169 PRO A N 1
ATOM 1341 C CA . PRO A 1 169 ? 5.003 3.192 5.751 1.00 92.00 169 PRO A CA 1
ATOM 1342 C C . PRO A 1 169 ? 6.353 3.903 5.950 1.00 92.00 169 PRO A C 1
ATOM 1344 O O . PRO A 1 169 ? 6.562 5.0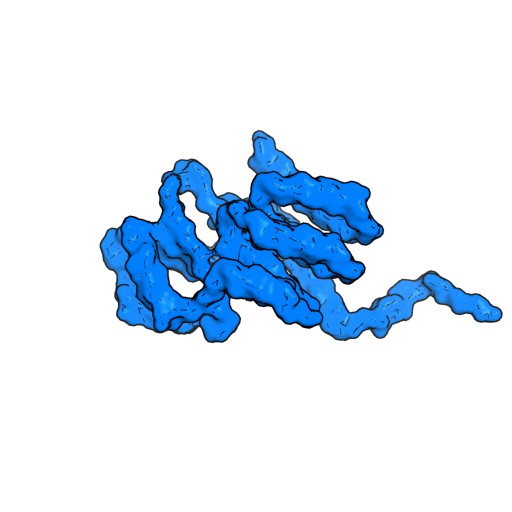26 5.487 1.00 92.00 169 PRO A O 1
ATOM 1347 N N . ASN A 1 170 ? 7.306 3.268 6.614 1.00 93.00 170 ASN A N 1
ATOM 1348 C CA . ASN A 1 170 ? 8.651 3.809 6.772 1.00 93.00 170 ASN A CA 1
ATOM 1349 C C . ASN A 1 170 ? 9.613 3.085 5.833 1.00 93.00 170 ASN A C 1
ATOM 1351 O O . ASN A 1 170 ? 9.306 1.994 5.362 1.00 93.00 170 ASN A O 1
ATOM 1355 N N . PHE A 1 171 ? 10.756 3.710 5.543 1.00 95.56 171 PHE A N 1
ATOM 1356 C CA . PHE A 1 171 ? 11.778 3.074 4.720 1.00 95.56 171 PHE A CA 1
ATOM 1357 C C . PHE A 1 171 ? 12.226 1.761 5.366 1.00 95.56 171 PHE A C 1
ATOM 1359 O O . PHE A 1 171 ? 12.656 1.749 6.521 1.00 95.56 171 PHE A O 1
ATOM 1366 N N . ASP A 1 172 ? 12.158 0.682 4.594 1.00 97.12 172 ASP A N 1
ATOM 1367 C CA . ASP A 1 172 ? 12.710 -0.615 4.954 1.00 97.12 172 ASP A CA 1
ATOM 1368 C C . ASP A 1 172 ? 13.647 -1.095 3.846 1.00 97.12 172 ASP A C 1
ATOM 1370 O O . ASP A 1 172 ? 13.298 -1.153 2.666 1.00 97.12 172 ASP A O 1
ATOM 1374 N N . SER A 1 173 ? 14.873 -1.440 4.234 1.00 97.69 173 SER A N 1
ATOM 1375 C CA . SER A 1 173 ? 15.915 -1.805 3.274 1.00 97.69 173 SER A CA 1
ATOM 1376 C C . SER A 1 173 ? 15.669 -3.142 2.569 1.00 97.69 173 SER A C 1
ATOM 1378 O O . SER A 1 173 ? 16.143 -3.321 1.449 1.00 97.69 173 SER A O 1
ATOM 1380 N N . LYS A 1 174 ? 14.955 -4.091 3.191 1.00 98.31 174 LYS A N 1
ATOM 1381 C CA . LYS A 1 174 ? 14.622 -5.374 2.561 1.00 98.31 174 LYS A CA 1
ATOM 1382 C C . LYS A 1 174 ? 13.508 -5.172 1.539 1.00 98.31 174 LYS A C 1
ATOM 1384 O O . LYS A 1 174 ? 13.659 -5.623 0.409 1.00 98.31 174 LYS A O 1
ATOM 1389 N N . ALA A 1 175 ? 12.463 -4.430 1.903 1.00 97.69 175 ALA A N 1
ATOM 1390 C CA . ALA A 1 175 ? 11.395 -4.033 0.988 1.00 97.69 175 ALA A CA 1
ATOM 1391 C C . ALA A 1 175 ? 11.946 -3.253 -0.217 1.00 97.69 175 ALA A C 1
ATOM 1393 O O . ALA A 1 175 ? 11.632 -3.559 -1.365 1.00 97.69 175 ALA A O 1
ATOM 1394 N N . PHE A 1 176 ? 12.847 -2.295 0.019 1.00 98.00 176 PHE A N 1
ATOM 1395 C CA . PHE A 1 176 ? 13.448 -1.509 -1.060 1.00 98.00 176 PHE A CA 1
ATOM 1396 C C . PHE A 1 176 ? 14.270 -2.358 -2.040 1.00 98.00 176 PHE A C 1
ATOM 1398 O O . PHE A 1 176 ? 14.208 -2.133 -3.247 1.00 98.00 176 PHE A O 1
ATOM 1405 N N . ARG A 1 177 ? 14.982 -3.383 -1.550 1.00 98.44 177 ARG A N 1
ATOM 1406 C CA . ARG A 1 177 ? 15.722 -4.326 -2.409 1.00 98.44 177 ARG A CA 1
ATOM 1407 C C . ARG A 1 177 ? 14.819 -5.120 -3.346 1.00 98.44 177 ARG A C 1
ATOM 1409 O O . ARG A 1 177 ? 15.262 -5.476 -4.435 1.00 98.44 177 ARG A O 1
ATOM 1416 N N . VAL A 1 178 ? 13.570 -5.384 -2.953 1.00 98.44 178 VAL A N 1
ATOM 1417 C CA . VAL A 1 178 ? 12.588 -5.997 -3.857 1.00 98.44 178 VAL A CA 1
ATOM 1418 C C . VAL A 1 178 ? 12.376 -5.083 -5.061 1.00 98.44 178 VAL A C 1
ATOM 1420 O O . VAL A 1 178 ? 12.512 -5.530 -6.197 1.00 98.44 178 VAL A O 1
ATOM 1423 N N . PHE A 1 179 ? 12.151 -3.786 -4.841 1.00 98.38 179 PHE A N 1
ATOM 1424 C CA . PHE A 1 179 ? 12.004 -2.835 -5.941 1.00 98.38 179 PHE A CA 1
ATOM 1425 C C . PHE A 1 179 ? 13.252 -2.759 -6.827 1.00 98.38 179 PHE A C 1
ATOM 1427 O O . PHE A 1 179 ? 13.133 -2.774 -8.050 1.00 98.38 179 PHE A O 1
ATOM 1434 N N . GLU A 1 180 ? 14.452 -2.742 -6.243 1.00 98.31 180 GLU A N 1
ATOM 1435 C CA . GLU A 1 180 ? 15.699 -2.768 -7.019 1.00 98.31 180 GLU A CA 1
ATOM 1436 C C . GLU A 1 180 ? 15.791 -4.007 -7.921 1.00 98.31 180 GLU A C 1
ATOM 1438 O O . GLU A 1 180 ? 16.137 -3.885 -9.097 1.00 98.31 180 GLU A O 1
ATOM 1443 N N . ALA A 1 181 ? 15.438 -5.186 -7.402 1.00 98.38 181 ALA A N 1
ATOM 1444 C CA . ALA A 1 181 ? 15.426 -6.420 -8.180 1.00 98.38 181 ALA A CA 1
ATOM 1445 C C . ALA A 1 181 ? 14.402 -6.353 -9.326 1.00 98.38 181 ALA A C 1
ATOM 1447 O O . ALA A 1 181 ? 14.734 -6.639 -10.479 1.00 98.38 181 ALA A O 1
ATOM 1448 N N . TYR A 1 182 ? 13.180 -5.902 -9.046 1.00 98.38 182 TYR A N 1
ATOM 1449 C CA . TYR A 1 182 ? 12.110 -5.817 -10.039 1.00 98.38 182 TYR A CA 1
ATOM 1450 C C . TYR A 1 182 ? 12.330 -4.734 -11.109 1.00 98.38 182 TYR A C 1
ATOM 1452 O O . TYR A 1 182 ? 11.811 -4.854 -12.218 1.00 98.38 182 TYR A O 1
ATOM 1460 N N . LEU A 1 183 ? 13.152 -3.715 -10.846 1.00 98.50 183 LEU A N 1
ATOM 1461 C CA . LEU A 1 183 ? 13.622 -2.774 -11.873 1.00 98.50 183 LEU A CA 1
ATOM 1462 C C . LEU A 1 183 ? 14.616 -3.401 -12.861 1.00 98.50 183 LEU A C 1
ATOM 1464 O O . LEU A 1 183 ? 14.936 -2.787 -13.873 1.00 98.50 183 LEU A O 1
ATOM 1468 N N . THR A 1 184 ? 15.092 -4.622 -12.619 1.00 97.94 184 THR A N 1
ATOM 1469 C CA . THR A 1 184 ? 15.905 -5.376 -13.589 1.00 97.94 184 THR A CA 1
ATOM 1470 C C . THR A 1 184 ? 15.086 -6.387 -14.392 1.00 97.94 184 THR A C 1
ATOM 1472 O O . THR A 1 184 ? 15.636 -7.093 -15.239 1.00 97.94 184 THR A O 1
ATOM 1475 N N . ALA A 1 185 ? 13.769 -6.455 -14.158 1.00 97.56 185 ALA A N 1
ATOM 1476 C CA . ALA A 1 185 ? 12.895 -7.402 -14.831 1.00 97.56 185 ALA A CA 1
ATOM 1477 C C . ALA A 1 185 ? 12.947 -7.248 -16.362 1.00 97.56 185 ALA A C 1
ATOM 1479 O O . ALA A 1 185 ? 13.000 -6.119 -16.866 1.00 97.56 185 ALA A O 1
ATOM 1480 N N . PRO A 1 186 ? 12.867 -8.355 -17.126 1.00 96.31 186 PRO A N 1
ATOM 1481 C CA . PRO A 1 186 ? 12.958 -8.310 -18.584 1.00 96.31 186 PRO A CA 1
ATOM 1482 C C . PRO A 1 186 ? 11.811 -7.507 -19.210 1.00 96.31 186 PRO A C 1
ATOM 1484 O O . PRO A 1 186 ? 12.021 -6.755 -20.160 1.00 96.31 186 PRO A O 1
ATOM 1487 N N . THR A 1 187 ? 10.608 -7.612 -18.647 1.00 97.12 187 THR A N 1
ATOM 1488 C CA . THR A 1 187 ? 9.405 -6.980 -19.194 1.00 97.12 187 THR A CA 1
ATOM 1489 C C . THR A 1 187 ? 9.302 -5.509 -18.766 1.00 97.12 187 THR A C 1
ATOM 1491 O O . THR A 1 187 ? 9.187 -5.237 -17.567 1.00 97.12 187 THR A O 1
ATOM 1494 N N . PRO A 1 188 ? 9.232 -4.546 -19.709 1.00 97.88 188 PRO A N 1
ATOM 1495 C CA . PRO A 1 188 ? 9.080 -3.123 -19.388 1.00 97.88 188 PRO A CA 1
ATOM 1496 C C . PRO A 1 188 ? 7.835 -2.797 -18.556 1.00 97.88 188 PRO A C 1
ATOM 1498 O O . PRO A 1 188 ? 7.874 -1.906 -17.712 1.00 97.88 188 PRO A O 1
ATOM 1501 N N . LEU A 1 189 ? 6.734 -3.532 -18.755 1.00 96.81 189 LEU A N 1
ATOM 1502 C CA . LEU A 1 189 ? 5.500 -3.357 -17.978 1.00 96.81 189 LEU A CA 1
ATOM 1503 C C . LEU A 1 189 ? 5.728 -3.573 -16.480 1.00 96.81 189 LEU A C 1
ATOM 1505 O O . LEU A 1 189 ? 5.261 -2.776 -15.673 1.00 96.81 189 LEU A O 1
ATOM 1509 N N . LEU A 1 190 ? 6.496 -4.601 -16.114 1.00 97.88 190 LEU A N 1
ATOM 1510 C CA . LEU A 1 190 ? 6.784 -4.891 -14.715 1.00 97.88 190 LEU A CA 1
ATOM 1511 C C . LEU A 1 190 ? 7.701 -3.824 -14.111 1.00 97.88 190 LEU A C 1
ATOM 1513 O O . LEU A 1 190 ? 7.445 -3.354 -13.010 1.00 97.88 190 LEU A O 1
ATOM 1517 N N . ARG A 1 191 ? 8.700 -3.342 -14.862 1.00 98.50 191 ARG A N 1
ATOM 1518 C CA . ARG A 1 191 ? 9.536 -2.215 -14.416 1.00 98.50 191 ARG A CA 1
ATOM 1519 C C . ARG A 1 191 ? 8.723 -0.933 -14.212 1.00 98.50 191 ARG A C 1
ATOM 1521 O O . ARG A 1 191 ? 8.937 -0.240 -13.221 1.00 98.50 191 ARG A O 1
ATOM 1528 N N . LYS A 1 192 ? 7.746 -0.640 -15.084 1.00 97.88 192 LYS A N 1
ATOM 1529 C CA . LYS A 1 192 ? 6.794 0.472 -14.883 1.00 97.88 192 LYS A CA 1
ATOM 1530 C C . LYS A 1 192 ? 5.951 0.280 -13.627 1.00 97.88 192 LYS A C 1
ATOM 1532 O O . LYS A 1 192 ? 5.828 1.223 -12.852 1.00 97.88 192 LYS A O 1
ATOM 1537 N N . ALA A 1 193 ? 5.413 -0.917 -13.401 1.00 97.06 193 ALA A N 1
ATOM 1538 C CA . ALA A 1 193 ? 4.666 -1.220 -12.183 1.00 97.06 193 ALA A CA 1
ATOM 1539 C C . ALA A 1 193 ? 5.530 -1.006 -10.927 1.00 97.06 193 ALA A C 1
ATOM 1541 O O . ALA A 1 193 ? 5.076 -0.390 -9.968 1.00 97.06 193 ALA A O 1
ATOM 1542 N N . THR A 1 194 ? 6.805 -1.396 -10.965 1.00 98.38 194 THR A N 1
ATOM 1543 C CA . THR A 1 194 ? 7.766 -1.142 -9.883 1.00 98.38 194 THR A CA 1
ATOM 1544 C C . THR A 1 194 ? 7.997 0.345 -9.646 1.00 98.38 194 THR A C 1
ATOM 1546 O O . THR A 1 194 ? 7.928 0.802 -8.509 1.00 98.38 194 THR A O 1
ATOM 1549 N N . VAL A 1 195 ? 8.212 1.129 -10.709 1.00 98.06 195 VAL A N 1
ATOM 1550 C CA . VAL A 1 195 ? 8.302 2.597 -10.628 1.00 98.06 195 VAL A CA 1
ATOM 1551 C C . VAL A 1 195 ? 7.039 3.189 -9.984 1.00 98.06 195 VAL A C 1
ATOM 1553 O O . VAL A 1 195 ? 7.135 4.083 -9.143 1.00 98.06 195 VAL A O 1
ATOM 1556 N N . GLN A 1 196 ? 5.859 2.668 -10.324 1.00 96.00 196 GLN A N 1
ATOM 1557 C CA . GLN A 1 196 ? 4.588 3.115 -9.759 1.00 96.00 196 GLN A CA 1
ATOM 1558 C C . GLN A 1 196 ? 4.434 2.739 -8.276 1.00 96.00 196 GLN A C 1
ATOM 1560 O O . GLN A 1 196 ? 4.005 3.575 -7.482 1.00 96.00 196 GLN A O 1
ATOM 1565 N N . ALA A 1 197 ? 4.819 1.525 -7.880 1.00 96.38 197 ALA A N 1
ATOM 1566 C CA . ALA A 1 197 ? 4.798 1.079 -6.487 1.00 96.38 197 ALA A CA 1
ATOM 1567 C C . ALA A 1 197 ? 5.781 1.879 -5.614 1.00 96.38 197 ALA A C 1
ATOM 1569 O O . ALA A 1 197 ? 5.421 2.324 -4.524 1.00 96.38 197 ALA A O 1
ATOM 1570 N N . ILE A 1 198 ? 6.983 2.169 -6.128 1.00 96.31 198 ILE A N 1
ATOM 1571 C CA . ILE A 1 198 ? 7.923 3.111 -5.503 1.00 96.31 198 ILE A CA 1
ATOM 1572 C C . ILE A 1 198 ? 7.245 4.473 -5.317 1.00 96.31 198 ILE A C 1
ATOM 1574 O O . ILE A 1 198 ? 7.331 5.081 -4.246 1.00 96.31 198 ILE A O 1
ATOM 1578 N N . ALA A 1 199 ? 6.544 4.954 -6.349 1.00 94.19 199 ALA A N 1
ATOM 1579 C CA . ALA A 1 199 ? 5.916 6.264 -6.322 1.00 94.19 199 ALA A CA 1
ATOM 1580 C C . ALA A 1 199 ? 4.734 6.377 -5.361 1.00 94.19 199 ALA A C 1
ATOM 1582 O O . ALA A 1 199 ? 4.469 7.464 -4.843 1.00 94.19 199 ALA A O 1
ATOM 1583 N N . TYR A 1 200 ? 4.056 5.261 -5.099 1.00 91.44 200 TYR A N 1
ATOM 1584 C CA . TYR A 1 200 ? 2.964 5.182 -4.139 1.00 91.44 200 TYR A CA 1
ATOM 1585 C C . TYR A 1 200 ? 3.404 5.654 -2.747 1.00 91.44 200 TYR A C 1
ATOM 1587 O O . TYR A 1 200 ? 2.716 6.454 -2.108 1.00 91.44 200 TYR A O 1
ATOM 1595 N N . ARG A 1 201 ? 4.582 5.205 -2.294 1.00 88.69 201 ARG A N 1
ATOM 1596 C CA . ARG A 1 201 ? 5.119 5.554 -0.972 1.00 88.69 201 ARG A CA 1
ATOM 1597 C C . ARG A 1 201 ? 6.068 6.745 -0.999 1.00 88.69 201 ARG A C 1
ATOM 1599 O O . ARG A 1 201 ? 6.043 7.574 -0.088 1.00 88.69 201 ARG A O 1
ATOM 1606 N N . MET A 1 202 ? 6.878 6.831 -2.049 1.00 91.69 202 MET A N 1
ATOM 1607 C CA . MET A 1 202 ? 7.864 7.878 -2.289 1.00 91.69 202 MET A CA 1
ATOM 1608 C C . MET A 1 202 ? 8.790 8.133 -1.090 1.00 91.69 202 MET A C 1
ATOM 1610 O O . MET A 1 202 ? 8.882 9.253 -0.581 1.00 91.69 202 MET A O 1
ATOM 1614 N N . TRP A 1 203 ? 9.488 7.091 -0.620 1.00 93.50 203 TRP A N 1
ATOM 1615 C CA . TRP A 1 203 ? 10.544 7.275 0.383 1.00 93.50 203 TRP A CA 1
ATOM 1616 C C . TRP A 1 203 ? 11.635 8.219 -0.142 1.00 93.50 203 TRP A C 1
ATOM 1618 O O . TRP A 1 203 ? 11.894 8.202 -1.348 1.00 93.50 203 TRP A O 1
ATOM 1628 N N . PRO A 1 204 ? 12.322 8.992 0.718 1.00 92.50 204 PRO A N 1
ATOM 1629 C CA . PRO A 1 204 ? 13.415 9.870 0.291 1.00 92.50 204 PRO A CA 1
ATOM 1630 C C . PRO A 1 204 ? 14.467 9.172 -0.590 1.00 92.50 204 PRO A C 1
ATOM 1632 O O . PRO A 1 204 ? 14.921 9.736 -1.589 1.00 92.50 204 PRO A O 1
ATOM 1635 N N . GLU A 1 205 ? 14.798 7.923 -0.263 1.00 94.62 205 GLU A N 1
ATOM 1636 C CA . GLU A 1 205 ? 15.741 7.051 -0.969 1.00 94.62 205 GLU A CA 1
ATOM 1637 C C . GLU A 1 205 ? 15.300 6.733 -2.407 1.00 94.62 205 GLU A C 1
ATOM 1639 O O . GLU A 1 205 ? 16.141 6.542 -3.289 1.00 94.62 205 GLU A O 1
ATOM 1644 N N . SER A 1 206 ? 13.991 6.758 -2.668 1.00 95.44 206 SER A N 1
ATOM 1645 C CA . SER A 1 206 ? 13.387 6.465 -3.973 1.00 95.44 206 SER A CA 1
ATOM 1646 C C . SER A 1 206 ? 13.833 7.433 -5.060 1.00 95.44 206 SER A C 1
ATOM 1648 O O . SER A 1 206 ? 13.961 7.034 -6.212 1.00 95.44 206 SER A O 1
ATOM 1650 N N . THR A 1 207 ? 14.109 8.694 -4.707 1.00 95.56 207 THR A N 1
ATOM 1651 C CA . THR A 1 207 ? 14.496 9.732 -5.675 1.00 95.56 207 THR A CA 1
ATOM 1652 C C . THR A 1 207 ? 15.712 9.302 -6.492 1.00 95.56 207 THR A C 1
ATOM 1654 O O . THR A 1 207 ? 15.668 9.322 -7.718 1.00 95.56 207 THR A O 1
ATOM 1657 N N . LYS A 1 208 ? 16.772 8.832 -5.821 1.00 95.88 208 LYS A N 1
ATOM 1658 C CA . LYS A 1 208 ? 18.009 8.401 -6.491 1.00 95.88 208 LYS A CA 1
ATOM 1659 C C . LYS A 1 208 ? 17.789 7.167 -7.360 1.00 95.88 208 LYS A C 1
ATOM 1661 O O . LYS A 1 208 ? 18.380 7.051 -8.430 1.00 95.88 208 LYS A O 1
ATOM 1666 N N . LEU A 1 209 ? 16.945 6.244 -6.897 1.00 97.38 209 LEU A N 1
ATOM 1667 C CA . LEU A 1 209 ? 16.611 5.045 -7.657 1.00 97.38 209 LEU A CA 1
ATOM 1668 C C . LEU A 1 209 ? 15.844 5.404 -8.936 1.00 97.38 209 LEU A C 1
ATOM 1670 O O . LEU A 1 209 ? 16.189 4.918 -10.007 1.00 97.38 209 LEU A O 1
ATOM 1674 N N . LEU A 1 210 ? 14.865 6.307 -8.853 1.00 97.94 210 LEU A N 1
ATOM 1675 C CA . LEU A 1 210 ? 14.120 6.784 -10.018 1.00 97.94 210 LEU A CA 1
ATOM 1676 C C . LEU A 1 210 ? 14.998 7.595 -10.982 1.00 97.94 210 LEU A C 1
ATOM 1678 O O . LEU A 1 210 ? 14.869 7.433 -12.190 1.00 97.94 210 LEU A O 1
ATOM 1682 N N . GLU A 1 211 ? 15.924 8.419 -10.483 1.00 97.94 211 GLU A N 1
ATOM 1683 C CA . GLU A 1 211 ? 16.895 9.136 -11.328 1.00 97.94 211 GLU A CA 1
ATOM 1684 C C . GLU A 1 211 ? 17.754 8.163 -12.140 1.00 97.94 211 GLU A C 1
ATOM 1686 O O . GLU A 1 211 ? 17.976 8.376 -13.332 1.00 97.94 211 GLU A O 1
ATOM 1691 N N . LYS A 1 212 ? 18.180 7.060 -11.515 1.00 98.31 212 LYS A N 1
ATOM 1692 C CA . LYS A 1 212 ? 18.891 5.982 -12.200 1.00 98.31 212 LYS A CA 1
ATOM 1693 C C . LYS A 1 212 ? 18.028 5.340 -13.288 1.00 98.31 212 LYS A C 1
ATOM 1695 O O . LYS A 1 212 ? 18.509 5.150 -14.399 1.00 98.31 212 LYS A O 1
ATOM 1700 N N . VAL A 1 213 ? 16.752 5.060 -13.007 1.00 98.56 213 VAL A N 1
ATOM 1701 C CA . VAL A 1 213 ? 15.812 4.514 -14.006 1.00 98.56 213 VAL A CA 1
ATOM 1702 C C . VAL A 1 213 ? 15.677 5.452 -15.208 1.00 98.56 213 VAL A C 1
ATOM 1704 O O . VAL A 1 213 ? 15.752 4.989 -16.342 1.00 98.56 213 VAL A O 1
ATOM 1707 N N . VAL A 1 214 ? 15.551 6.766 -14.986 1.00 98.62 214 VAL A N 1
ATOM 1708 C CA . VAL A 1 214 ? 15.493 7.766 -16.070 1.00 98.62 214 VAL A CA 1
ATOM 1709 C C . VAL A 1 214 ? 16.749 7.739 -16.945 1.00 98.62 214 VAL A C 1
ATOM 1711 O O . VAL A 1 214 ? 16.652 7.927 -18.153 1.00 98.62 214 VAL A O 1
ATOM 1714 N N . GLN A 1 215 ? 17.924 7.514 -16.360 1.00 98.44 215 GLN A N 1
ATOM 1715 C CA . GLN A 1 215 ? 19.197 7.549 -17.084 1.00 98.44 215 GLN A CA 1
ATOM 1716 C C . GLN A 1 215 ? 19.536 6.230 -17.787 1.00 98.44 215 GLN A C 1
ATOM 1718 O O . GLN A 1 215 ? 20.126 6.252 -18.867 1.00 98.44 215 GLN A O 1
ATOM 1723 N N . GLU A 1 216 ? 19.207 5.095 -17.168 1.00 98.25 216 GLU A N 1
ATOM 1724 C CA . GLU A 1 216 ? 19.799 3.798 -17.511 1.00 98.25 216 GLU A CA 1
ATOM 1725 C C . GLU A 1 216 ? 18.802 2.751 -18.027 1.00 98.25 216 GLU A C 1
ATOM 1727 O O . GLU A 1 216 ? 19.240 1.783 -18.654 1.00 98.25 216 GLU A O 1
ATOM 1732 N N . ASP A 1 217 ? 17.488 2.888 -17.789 1.00 98.62 217 ASP A N 1
ATOM 1733 C CA . ASP A 1 217 ? 16.528 1.896 -18.297 1.00 98.62 217 ASP A CA 1
ATOM 1734 C C . ASP A 1 217 ? 16.576 1.872 -19.825 1.00 98.62 217 ASP A C 1
ATOM 1736 O O . ASP A 1 217 ? 16.694 2.917 -20.455 1.00 98.62 217 ASP A O 1
ATOM 1740 N N . HIS A 1 218 ? 16.494 0.696 -20.444 1.00 97.75 218 HIS A N 1
ATOM 1741 C CA . HIS A 1 218 ? 16.576 0.562 -21.899 1.00 97.75 218 HIS A CA 1
ATOM 1742 C C . HIS A 1 218 ? 15.258 0.915 -22.603 1.00 97.75 218 HIS A C 1
ATOM 1744 O O . HIS A 1 218 ? 15.287 1.323 -23.766 1.00 97.75 218 HIS A O 1
ATOM 1750 N N . ASP A 1 219 ? 14.119 0.813 -21.913 1.00 98.56 219 ASP A N 1
ATOM 1751 C CA . ASP A 1 219 ? 12.804 1.156 -22.453 1.00 98.56 219 ASP A CA 1
ATOM 1752 C C . ASP A 1 219 ? 12.503 2.646 -22.251 1.00 98.56 219 ASP A C 1
ATOM 1754 O O . ASP A 1 219 ? 12.411 3.142 -21.127 1.00 98.56 219 ASP A O 1
ATOM 1758 N N . GLU A 1 220 ? 12.304 3.369 -23.355 1.00 98.06 220 GLU A N 1
ATOM 1759 C CA . GLU A 1 220 ? 11.984 4.804 -23.327 1.00 98.06 220 GLU A CA 1
ATOM 1760 C C . GLU A 1 220 ? 10.700 5.095 -22.543 1.00 98.06 220 GLU A C 1
ATOM 1762 O O . GLU A 1 220 ? 10.623 6.084 -21.818 1.00 98.06 220 GLU A O 1
ATOM 1767 N N . GLY A 1 221 ? 9.698 4.219 -22.632 1.00 97.19 221 GLY A N 1
ATOM 1768 C CA . GLY A 1 221 ? 8.452 4.404 -21.904 1.00 97.19 221 GLY A CA 1
ATOM 1769 C C . GLY A 1 221 ? 8.633 4.292 -20.388 1.00 97.19 221 GLY A C 1
ATOM 1770 O O . GLY A 1 221 ? 7.927 4.977 -19.649 1.00 97.19 221 GLY A O 1
ATOM 1771 N N . VAL A 1 222 ? 9.536 3.430 -19.906 1.00 98.50 222 VAL A N 1
ATOM 1772 C CA . VAL A 1 222 ? 9.889 3.346 -18.478 1.00 98.50 222 VAL A CA 1
ATOM 1773 C C . VAL A 1 222 ? 10.618 4.620 -18.044 1.00 98.50 222 VAL A C 1
ATOM 1775 O O . VAL A 1 222 ? 10.232 5.211 -17.033 1.00 98.50 222 VAL A O 1
ATOM 1778 N N . ARG A 1 223 ? 11.606 5.086 -18.828 1.00 98.62 223 ARG A N 1
ATOM 1779 C CA . ARG A 1 223 ? 12.352 6.329 -18.546 1.00 98.62 223 ARG A CA 1
ATOM 1780 C C . ARG A 1 223 ? 11.419 7.532 -18.405 1.00 98.62 223 ARG A C 1
ATOM 1782 O O . ARG A 1 223 ? 11.435 8.204 -17.376 1.00 98.62 223 ARG A O 1
ATOM 1789 N N . GLN A 1 224 ? 10.555 7.755 -19.396 1.00 97.94 224 GLN A N 1
ATOM 1790 C CA . GLN A 1 224 ? 9.591 8.863 -19.397 1.00 97.94 224 GLN A CA 1
ATOM 1791 C C . GLN A 1 224 ? 8.620 8.792 -18.215 1.00 97.94 224 GLN A C 1
ATOM 1793 O O . GLN A 1 224 ? 8.253 9.816 -17.634 1.00 97.94 224 GLN A O 1
ATOM 1798 N N . PHE A 1 225 ? 8.192 7.583 -17.838 1.00 96.69 225 PHE A N 1
ATOM 1799 C CA . PHE A 1 225 ? 7.288 7.414 -16.709 1.00 96.69 225 PHE A CA 1
ATOM 1800 C C . PHE A 1 225 ? 7.962 7.763 -15.374 1.00 96.69 225 PHE A C 1
ATOM 1802 O O . PHE A 1 225 ? 7.401 8.529 -14.586 1.00 96.69 225 PHE A O 1
ATOM 1809 N N . ALA A 1 226 ? 9.188 7.283 -15.147 1.00 97.94 226 ALA A N 1
ATOM 1810 C CA . ALA A 1 226 ? 9.973 7.640 -13.967 1.00 97.94 226 ALA A CA 1
ATOM 1811 C C . ALA A 1 226 ? 10.269 9.152 -13.904 1.00 97.94 226 ALA A C 1
ATOM 1813 O O . ALA A 1 226 ? 10.161 9.763 -12.838 1.00 97.94 226 ALA A O 1
ATOM 1814 N N . GLU A 1 227 ? 10.567 9.781 -15.044 1.00 97.81 227 GLU A N 1
ATOM 1815 C CA . GLU A 1 227 ? 10.789 11.227 -15.132 1.00 97.81 227 GLU A CA 1
ATOM 1816 C C . GLU A 1 227 ? 9.529 12.020 -14.758 1.00 97.81 227 GLU A C 1
ATOM 1818 O O . GLU A 1 227 ? 9.599 12.977 -13.982 1.00 97.81 227 GLU A O 1
ATOM 1823 N N . SER A 1 228 ? 8.360 11.595 -15.251 1.00 96.38 228 SER A N 1
ATOM 1824 C CA . SER A 1 228 ? 7.077 12.212 -14.899 1.00 96.38 228 SER A CA 1
ATOM 1825 C C . SER A 1 228 ? 6.843 12.212 -13.386 1.00 96.38 228 SER A C 1
ATOM 1827 O O . SER A 1 228 ? 6.466 13.241 -12.821 1.00 96.38 228 SER A O 1
ATOM 1829 N N . ILE A 1 229 ? 7.125 11.091 -12.718 1.00 94.25 229 ILE A N 1
ATOM 1830 C CA . ILE A 1 229 ? 7.008 10.966 -11.262 1.00 94.25 229 ILE A CA 1
ATOM 1831 C C . ILE A 1 229 ? 7.982 11.909 -10.544 1.00 94.25 229 ILE A C 1
ATOM 1833 O O . ILE A 1 229 ? 7.573 12.638 -9.638 1.00 94.25 229 ILE A O 1
ATOM 1837 N N . LEU A 1 230 ? 9.252 11.955 -10.955 1.00 94.19 230 LEU A N 1
ATOM 1838 C CA . LEU A 1 230 ? 10.249 12.843 -10.342 1.00 94.19 230 LEU A CA 1
ATOM 1839 C C . LEU A 1 230 ? 9.870 14.322 -10.458 1.00 94.19 230 LEU A C 1
ATOM 1841 O O . LEU A 1 230 ? 10.034 15.081 -9.500 1.00 94.19 230 LEU A O 1
ATOM 1845 N N . ASN A 1 231 ? 9.345 14.740 -11.609 1.00 92.81 231 ASN A N 1
ATOM 1846 C CA . ASN A 1 231 ? 8.903 16.117 -11.812 1.00 92.81 231 ASN A CA 1
ATOM 1847 C C . ASN A 1 231 ? 7.752 16.477 -10.863 1.00 92.81 231 ASN A C 1
ATOM 1849 O O . ASN A 1 231 ? 7.777 17.541 -10.243 1.00 92.81 231 ASN A O 1
ATOM 1853 N N . GLN A 1 232 ? 6.796 15.568 -10.661 1.00 87.56 232 GLN A N 1
ATOM 1854 C CA . GLN A 1 232 ? 5.705 15.768 -9.704 1.00 87.56 232 GLN A CA 1
ATOM 1855 C C . GLN A 1 232 ? 6.210 15.904 -8.260 1.00 87.56 232 GLN A C 1
ATOM 1857 O O . GLN A 1 232 ? 5.723 16.756 -7.517 1.00 87.56 232 GLN A O 1
ATOM 1862 N N . VAL A 1 233 ? 7.212 15.114 -7.859 1.00 84.50 233 VAL A N 1
ATOM 1863 C CA . VAL A 1 233 ? 7.822 15.223 -6.523 1.00 84.50 233 VAL A CA 1
ATOM 1864 C C . VAL A 1 233 ? 8.491 16.585 -6.334 1.00 84.50 233 VAL A C 1
ATOM 1866 O O . VAL A 1 233 ? 8.240 17.252 -5.330 1.00 84.50 233 VAL A O 1
ATOM 1869 N N . LYS A 1 234 ? 9.280 17.042 -7.315 1.00 84.12 234 LYS A N 1
ATOM 1870 C CA . LYS A 1 234 ? 9.972 18.343 -7.260 1.00 84.12 234 LYS A CA 1
ATOM 1871 C C . LYS A 1 234 ? 9.000 19.514 -7.117 1.00 84.12 234 LYS A C 1
ATOM 1873 O O . LYS A 1 234 ? 9.259 20.417 -6.326 1.00 84.12 234 LYS A O 1
ATOM 1878 N N . HIS A 1 235 ? 7.869 19.477 -7.822 1.00 77.00 235 HIS A N 1
ATOM 1879 C CA . HIS A 1 235 ? 6.846 20.522 -7.732 1.00 77.00 235 HIS A CA 1
ATOM 1880 C C . HIS A 1 235 ? 6.185 20.640 -6.351 1.00 77.00 235 HIS A C 1
ATOM 1882 O O . HIS A 1 235 ? 5.627 21.688 -6.051 1.00 77.00 235 HIS A O 1
ATOM 1888 N N . ARG A 1 236 ? 6.251 19.608 -5.501 1.00 68.19 236 ARG A N 1
ATOM 1889 C CA . ARG A 1 236 ? 5.679 19.639 -4.142 1.00 68.19 236 ARG A CA 1
ATOM 1890 C C . ARG A 1 236 ? 6.639 20.125 -3.067 1.00 68.19 236 ARG A C 1
ATOM 1892 O O . ARG A 1 236 ? 6.195 20.506 -1.988 1.00 68.19 236 ARG A O 1
ATOM 1899 N N . SER A 1 237 ? 7.942 20.010 -3.309 1.00 65.81 237 SER A N 1
ATOM 1900 C CA . SER A 1 237 ? 8.972 20.447 -2.361 1.00 65.81 237 SER A CA 1
ATOM 1901 C C . SER A 1 237 ? 9.332 21.929 -2.507 1.00 65.81 237 SER A C 1
ATOM 1903 O O . SER A 1 237 ? 10.088 22.433 -1.677 1.00 65.81 237 SER A O 1
ATOM 1905 N N . ALA A 1 238 ? 8.822 22.595 -3.549 1.00 54.47 238 ALA A N 1
ATOM 1906 C CA . ALA A 1 238 ? 8.962 24.029 -3.802 1.00 54.47 238 ALA A CA 1
ATOM 1907 C C . ALA A 1 238 ? 7.832 24.826 -3.135 1.00 54.47 238 ALA A C 1
ATOM 1909 O O . ALA A 1 238 ? 8.134 25.917 -2.601 1.00 54.47 238 ALA A O 1
#

Secondary structure (DSSP, 8-state):
-------HHHHGGGS-HHHHHHHHHHHHHHHHHHHTTT-GGGTS--TTS----EEEEEE-TT--HHHHHHHHHHTT-EEEEEE-SSTT---EEEEEE-TTSSSEEEEEEETTTTEEEEEEESTTHHHHHHHHHTTS-EE-HHHHHHHHHH--SHHHHHHHHHHHHHH-SS--HHHHHHHHHHTT-SSHHHHHHHHHHHHHH--TTHHHHHHHHHHH-S-HHHHHHHHHHHHHHHHHH-

Sequence (238 aa):
MTPDQDNPSEQASLLGSDALAVQEKLQNALQVFKDWGVNTAHFQPNPKTSKASGEILVLEEDIGYEDFIKVAQGQGWIKHKTYFPDENSRRFEEVWATEDKANAIHYIDDSISGTCFLWVRGPKINELLFEIVRRLPAYEPEELIEMASAASEHDEMVSALFRIGVGFPNFDSKAFRVFEAYLTAPTPLLRKATVQAIAYRMWPESTKLLEKVVQEDHDEGVRQFAESILNQVKHRSA